Protein AF-A0A924LFU9-F1 (afdb_monomer_lite)

Secondary structure (DSSP, 8-state):
-----------------------EEEEEEEPPPEESGGGPPBTTTB-EEEEEEEEEEEE-TTSHHHHTSTTGGGS---TTSPEEEEEEEEEEEESSGGG--S-EEEEE-BTTB--HHHHHSSS---SHHHHHHT---TT-HHHHTT-EEEEE---TTBPS-TTPPPEEPPBPB-TTSPBPEEEEEEEE--SS-EEEEETT--TTTTT-B-PPPBS-S-SSSPPTTS---EEEEESSTTSPPEEE-GGG-EESBTTB--TTEEEEEEEE-TT-EEEEEEEEE--B-TTHHHHHHHHHHHHHHH-SB-TT-PBPSS---TT---

Radius of gyration: 25.83 Å; chains: 1; bounding box: 69×53×93 Å

Foldseek 3Di:
DDDDDDDDDPDPPPPPPPPDFALAQQDKDKDDWDWALVQDQAALQGTKTKIKTKTKGWGQCPPPVNVPQPLSVQFDADPVNTFIKMKIKMKIFRPPLVSAPLAEAEDEADLQFQCVQVVPAPQQDDDRLSRLVVRGNHNVPCNNNGYMYMYMALFAFFADDSNGIHMNFTFGADPVRHKDKDKDKEKAADPAWDFKDFPNHHDVCPVRTRDFFFPDQQQPDADPVRDGKWKFKDLDPPDDTHTDDSVQKTQDPVVGHDRGMIGGPVTDHHSMIIMIIGIGIGDGSSCVSVSNSVSLVCCLQAPQAHNVRHGRPNDRDPPSHD

pLDDT: mean 89.84, std 15.79, range [31.08, 98.75]

Sequence (322 aa):
MEMFKTLLRATCALGLLIGTAEARITRLELSVPEPAFDGKVFAGAGKFERVRGKAYGEVDPKAPGNAIIQDIGLAPKNARGMVEYVTDIDIIRPADPARSNNVLLFNVVNRGNKGAIGLFNADVKANVADQNTASDPGDGWLQQRGYTVVWFGWQGDVMAGNNRQLFAAPVARNKDGSAITGIVRSEIVVQAPTRTSAVGGGWFTEGGHDSYPTASTDNGTKFADGFLPTLTVRVRESAPGVVIPNSDWSFGDCDKPDAKKVCLPAGFKPGHLYELIYRATDPKVMGLGFAAGRDLGTFLKTRDKDDAGTANPVVHGPGVKA

Structure (mmCIF, N/CA/C/O backbone):
data_AF-A0A924LFU9-F1
#
_entry.id   AF-A0A924LFU9-F1
#
loop_
_atom_site.group_PDB
_atom_site.id
_atom_site.type_symbol
_atom_site.label_atom_id
_atom_site.label_alt_id
_atom_site.label_comp_id
_atom_site.label_asym_id
_atom_site.label_entity_id
_atom_site.label_seq_id
_atom_site.pdbx_PDB_ins_code
_atom_site.Cartn_x
_atom_site.Cartn_y
_atom_site.Cartn_z
_atom_site.occupancy
_atom_site.B_iso_or_equiv
_atom_site.auth_seq_id
_atom_site.auth_comp_id
_atom_site.auth_asym_id
_atom_site.auth_atom_id
_atom_site.pdbx_PDB_model_num
ATOM 1 N N . MET A 1 1 ? -39.168 -38.939 -60.834 1.00 35.47 1 MET A N 1
ATOM 2 C CA . MET A 1 1 ? -37.735 -38.602 -60.938 1.00 35.47 1 MET A CA 1
ATOM 3 C C . MET A 1 1 ? -37.539 -37.332 -60.115 1.00 35.47 1 MET A C 1
ATOM 5 O O . MET A 1 1 ? -37.756 -36.244 -60.616 1.00 35.47 1 MET A O 1
ATOM 9 N N . GLU A 1 2 ? -37.651 -37.459 -58.791 1.00 35.81 2 GLU A N 1
ATOM 10 C CA . GLU A 1 2 ? -36.490 -37.522 -57.881 1.00 35.81 2 GLU A CA 1
ATOM 11 C C . GLU A 1 2 ? -35.569 -36.309 -58.055 1.00 35.81 2 GLU A C 1
ATOM 13 O O . GLU A 1 2 ? -34.795 -36.272 -59.004 1.00 35.81 2 GLU A O 1
ATOM 18 N N . MET A 1 3 ? -35.666 -35.319 -57.157 1.00 31.08 3 MET A N 1
ATOM 19 C CA . MET A 1 3 ? -34.577 -35.020 -56.214 1.00 31.08 3 MET A CA 1
ATOM 20 C C . MET A 1 3 ? -34.824 -33.735 -55.403 1.00 31.08 3 MET A C 1
ATOM 22 O O . MET A 1 3 ? -34.950 -32.636 -55.934 1.00 31.08 3 MET A O 1
ATOM 26 N N . PHE A 1 4 ? -34.826 -33.935 -54.085 1.00 39.34 4 PHE A N 1
ATOM 27 C CA . PHE A 1 4 ? -34.446 -33.047 -52.980 1.00 39.34 4 PHE A CA 1
ATOM 28 C C . PHE A 1 4 ? -33.637 -31.773 -53.297 1.00 39.34 4 PHE A C 1
ATOM 30 O O . PHE A 1 4 ? -32.676 -31.852 -54.064 1.00 39.34 4 PHE A O 1
ATOM 37 N N . LYS A 1 5 ? -33.914 -30.697 -52.521 1.00 33.34 5 LYS A N 1
ATOM 38 C CA . LYS A 1 5 ? -32.990 -29.716 -51.862 1.00 33.34 5 LYS A CA 1
ATOM 39 C C . LYS A 1 5 ? -33.703 -28.353 -51.698 1.00 33.34 5 LYS A C 1
ATOM 41 O O . LYS A 1 5 ? -34.334 -27.909 -52.640 1.00 33.34 5 LYS A O 1
ATOM 46 N N . THR A 1 6 ? -33.682 -27.580 -50.611 1.00 34.78 6 THR A N 1
ATOM 47 C CA . THR A 1 6 ? -33.055 -27.625 -49.282 1.00 34.78 6 THR A CA 1
ATOM 48 C C . THR A 1 6 ? -33.757 -26.546 -48.442 1.00 34.78 6 THR A C 1
ATOM 50 O O . THR A 1 6 ? -33.953 -25.430 -48.917 1.00 34.78 6 THR A O 1
ATOM 53 N N . LEU A 1 7 ? -34.121 -26.859 -47.196 1.00 38.66 7 LEU A N 1
ATOM 54 C CA . LEU A 1 7 ? -34.624 -25.897 -46.210 1.00 38.66 7 LEU A CA 1
ATOM 55 C C . LEU A 1 7 ? -33.491 -24.922 -45.829 1.00 38.66 7 LEU A C 1
ATOM 57 O O . LEU A 1 7 ? -32.459 -25.352 -45.311 1.00 38.66 7 LEU A O 1
ATOM 61 N N . LEU A 1 8 ? -33.665 -23.621 -46.070 1.00 35.56 8 LEU A N 1
ATOM 62 C CA . LEU A 1 8 ? -32.699 -22.597 -45.669 1.00 35.56 8 LEU A CA 1
ATOM 63 C C . LEU A 1 8 ? -32.804 -22.381 -44.147 1.00 35.56 8 LEU A C 1
ATOM 65 O O . LEU A 1 8 ? -33.709 -21.704 -43.663 1.00 35.56 8 LEU A O 1
ATOM 69 N N . ARG A 1 9 ? -31.902 -22.990 -43.369 1.00 38.44 9 ARG A N 1
ATOM 70 C CA . ARG A 1 9 ? -31.712 -22.646 -41.952 1.00 38.44 9 ARG A CA 1
ATOM 71 C C . ARG A 1 9 ? -30.954 -21.321 -41.877 1.00 38.44 9 ARG A C 1
ATOM 73 O O . ARG A 1 9 ? -29.779 -21.261 -42.227 1.00 38.44 9 ARG A O 1
ATOM 80 N N . ALA A 1 10 ? -31.628 -20.274 -41.413 1.00 41.47 10 ALA A N 1
ATOM 81 C CA . ALA A 1 10 ? -30.987 -19.041 -40.982 1.00 41.47 10 ALA A CA 1
ATOM 82 C C . ALA A 1 10 ? -30.231 -19.311 -39.672 1.00 41.47 10 ALA A C 1
ATOM 84 O O . ALA A 1 10 ? -30.822 -19.362 -38.595 1.00 41.47 10 ALA A O 1
ATOM 85 N N . THR A 1 11 ? -28.924 -19.537 -39.763 1.00 44.25 11 THR A N 1
ATOM 86 C CA . THR A 1 11 ? -28.059 -19.623 -38.586 1.00 44.25 11 THR A CA 1
ATOM 87 C C . THR A 1 11 ? -27.659 -18.203 -38.190 1.00 44.25 11 THR A C 1
ATOM 89 O O . THR A 1 11 ? -26.781 -17.605 -38.808 1.00 44.25 11 THR A O 1
ATOM 92 N N . CYS A 1 12 ? -28.313 -17.648 -37.167 1.00 40.62 12 CYS A N 1
ATOM 93 C CA . CYS A 1 12 ? -27.820 -16.472 -36.451 1.00 40.62 12 CYS A CA 1
ATOM 94 C C . CYS A 1 12 ? -26.464 -16.822 -35.824 1.00 40.62 12 CYS A C 1
ATOM 96 O O . CYS A 1 12 ? -26.403 -17.508 -34.804 1.00 40.62 12 CYS A O 1
ATOM 98 N N . ALA A 1 13 ? -25.372 -16.361 -36.431 1.00 41.91 13 ALA A N 1
ATOM 99 C CA . ALA A 1 13 ? -24.063 -16.364 -35.798 1.00 41.91 13 ALA A CA 1
ATOM 100 C C . ALA A 1 13 ? -24.050 -15.270 -34.721 1.00 41.91 13 ALA A C 1
ATOM 102 O O . ALA A 1 13 ? -23.683 -14.125 -34.973 1.00 41.91 13 ALA A O 1
ATOM 103 N N . LEU A 1 14 ? -24.503 -15.616 -33.515 1.00 44.53 14 LEU A N 1
ATOM 104 C CA . LEU A 1 14 ? -24.265 -14.801 -32.332 1.00 44.53 14 LEU A CA 1
ATOM 105 C C . LEU A 1 14 ? -22.782 -14.969 -31.979 1.00 44.53 14 LEU A C 1
ATOM 107 O O . LEU A 1 14 ? -22.391 -15.924 -31.310 1.00 44.53 14 LEU A O 1
ATOM 111 N N . GLY A 1 15 ? -21.942 -14.088 -32.520 1.00 41.69 15 GLY A N 1
ATOM 112 C CA . GLY A 1 15 ? -20.536 -14.011 -32.154 1.00 41.69 15 GLY A CA 1
ATOM 113 C C . GLY A 1 15 ? -20.430 -13.668 -30.673 1.00 41.69 15 GLY A C 1
ATOM 114 O O . GLY A 1 15 ? -20.566 -12.510 -30.290 1.00 41.69 15 GLY A O 1
ATOM 115 N N . LEU A 1 16 ? -20.208 -14.681 -29.837 1.00 40.81 16 LEU A N 1
ATOM 116 C CA . LEU A 1 16 ? -19.710 -14.493 -28.483 1.00 40.81 16 LEU A CA 1
ATOM 117 C C . LEU A 1 16 ? -18.326 -13.856 -28.614 1.00 40.81 16 LEU A C 1
ATOM 119 O O . LEU A 1 16 ? -17.332 -14.541 -28.847 1.00 40.81 16 LEU A O 1
ATOM 123 N N . LEU A 1 17 ? -18.273 -12.529 -28.491 1.00 40.16 17 LEU A N 1
ATOM 124 C CA . LEU A 1 17 ? -17.059 -11.818 -28.117 1.00 40.16 17 LEU A CA 1
ATOM 125 C C . LEU A 1 17 ? -16.702 -12.305 -26.713 1.00 40.16 17 LEU A C 1
ATOM 127 O O . LEU A 1 17 ? -17.120 -11.736 -25.707 1.00 40.16 17 LEU A O 1
ATOM 131 N N . ILE A 1 18 ? -15.978 -13.420 -26.649 1.00 42.31 18 ILE A N 1
ATOM 132 C CA . ILE A 1 18 ? -15.261 -13.822 -25.450 1.00 42.31 18 ILE A CA 1
ATOM 133 C C . ILE A 1 18 ? -14.173 -12.764 -25.305 1.00 42.31 18 ILE A C 1
ATOM 135 O O . ILE A 1 18 ? -13.110 -12.868 -25.912 1.00 42.31 18 ILE A O 1
ATOM 139 N N . GLY A 1 19 ? -14.488 -11.688 -24.583 1.00 44.69 19 GLY A N 1
ATOM 140 C CA . GLY A 1 19 ? -13.492 -10.721 -24.165 1.00 44.69 19 GLY A CA 1
ATOM 141 C C . GLY A 1 19 ? -12.419 -11.496 -23.420 1.00 44.69 19 GLY A C 1
ATOM 142 O O . GLY A 1 19 ? -12.681 -12.070 -22.363 1.00 44.69 19 GLY A O 1
ATOM 143 N N . THR A 1 20 ? -11.230 -11.588 -24.007 1.00 48.69 20 THR A N 1
ATOM 144 C CA . THR A 1 20 ? -10.052 -12.066 -23.295 1.00 48.69 20 THR A CA 1
ATOM 145 C C . THR A 1 20 ? -9.939 -11.227 -22.035 1.00 48.69 20 THR A C 1
ATOM 147 O O . THR A 1 20 ? -9.982 -10.001 -22.129 1.00 48.69 20 THR A O 1
ATOM 150 N N . ALA A 1 21 ? -9.847 -11.866 -20.869 1.00 48.31 21 ALA A N 1
ATOM 151 C CA . ALA A 1 21 ? -9.572 -11.162 -19.627 1.00 48.31 21 ALA A CA 1
ATOM 152 C C . ALA A 1 21 ? -8.246 -10.406 -19.804 1.00 48.31 21 ALA A C 1
ATOM 154 O O . ALA A 1 21 ? -7.174 -11.008 -19.763 1.00 48.31 21 ALA A O 1
ATOM 155 N N . GLU A 1 22 ? -8.321 -9.107 -20.094 1.00 61.16 22 GLU A N 1
ATOM 156 C CA . GLU A 1 22 ? -7.134 -8.276 -20.217 1.00 61.16 22 GLU A CA 1
ATOM 157 C C . GLU A 1 22 ? -6.604 -8.017 -18.810 1.00 61.16 22 GLU A C 1
ATOM 159 O O . GLU A 1 22 ? -7.249 -7.365 -17.991 1.00 61.16 22 GLU A O 1
ATOM 164 N N . ALA A 1 23 ? -5.413 -8.539 -18.535 1.00 63.72 23 ALA A N 1
ATOM 165 C CA . ALA A 1 23 ? -4.534 -7.989 -17.520 1.00 63.72 23 ALA A CA 1
ATOM 166 C C . ALA A 1 23 ? -4.157 -6.572 -17.980 1.00 63.72 23 ALA A C 1
ATOM 168 O O . ALA A 1 23 ? -3.367 -6.432 -18.919 1.00 63.72 23 ALA A O 1
ATOM 169 N N . ARG A 1 24 ? -4.795 -5.530 -17.432 1.00 83.25 24 ARG A N 1
ATOM 170 C CA . ARG A 1 24 ? -4.804 -4.216 -18.089 1.00 83.25 24 ARG A CA 1
ATOM 171 C C . ARG A 1 24 ? -4.280 -3.105 -17.194 1.00 83.25 24 ARG A C 1
ATOM 173 O O . ARG A 1 24 ? -5.019 -2.503 -16.420 1.00 83.25 24 ARG A O 1
ATOM 180 N N . ILE A 1 25 ? -3.006 -2.777 -17.394 1.00 95.88 25 ILE A N 1
ATOM 181 C CA . ILE A 1 25 ? -2.512 -1.425 -17.138 1.00 95.88 25 ILE A CA 1
ATOM 182 C C . ILE A 1 25 ? -3.038 -0.541 -18.266 1.00 95.88 25 ILE A C 1
ATOM 184 O O . ILE A 1 25 ? -2.669 -0.727 -19.423 1.00 95.88 25 ILE A O 1
ATOM 188 N N . THR A 1 26 ? -3.935 0.381 -17.934 1.00 96.06 26 THR A N 1
ATOM 189 C CA . THR A 1 26 ? -4.568 1.280 -18.906 1.00 96.06 26 THR A CA 1
ATOM 190 C C . THR A 1 26 ? -3.728 2.519 -19.151 1.00 96.06 26 THR A C 1
ATOM 192 O O . THR A 1 26 ? -3.775 3.097 -20.237 1.00 96.06 26 THR A O 1
ATOM 195 N N . ARG A 1 27 ? -2.953 2.945 -18.147 1.00 97.56 27 ARG A N 1
ATOM 196 C CA . ARG A 1 27 ? -2.199 4.191 -18.221 1.00 97.56 27 ARG A CA 1
ATOM 197 C C . ARG A 1 27 ? -0.979 4.193 -17.317 1.00 97.56 27 ARG A C 1
ATOM 199 O O . ARG A 1 27 ? -1.044 3.767 -16.167 1.00 97.56 27 ARG A O 1
ATOM 206 N N . LEU A 1 28 ? 0.109 4.747 -17.819 1.00 98.31 28 LEU A N 1
ATOM 207 C CA . LEU A 1 28 ? 1.329 5.055 -17.103 1.00 98.31 28 LEU A CA 1
ATOM 208 C C . LEU A 1 28 ? 1.472 6.573 -17.006 1.00 98.31 28 LEU A C 1
ATOM 210 O O . LEU A 1 28 ? 1.389 7.289 -18.000 1.00 98.31 28 LEU A O 1
ATOM 214 N N . GLU A 1 29 ? 1.721 7.065 -15.800 1.00 98.44 29 GLU A N 1
ATOM 215 C CA . GLU A 1 29 ? 2.216 8.419 -15.565 1.00 98.44 29 GLU A CA 1
ATOM 216 C C . GLU A 1 29 ? 3.656 8.305 -15.079 1.00 98.44 29 GLU A C 1
ATOM 218 O O . GLU A 1 29 ? 3.891 7.911 -13.938 1.00 98.44 29 GLU A O 1
ATOM 223 N N . LEU A 1 30 ? 4.618 8.614 -15.947 1.00 98.19 30 LEU A N 1
ATOM 224 C CA . LEU A 1 30 ? 6.042 8.459 -15.658 1.00 98.19 30 LEU A CA 1
ATOM 225 C C . LEU A 1 30 ? 6.732 9.816 -15.536 1.00 98.19 30 LEU A C 1
ATOM 227 O O . LEU A 1 30 ? 6.446 10.748 -16.287 1.00 98.19 30 LEU A O 1
ATOM 231 N N . SER A 1 31 ? 7.689 9.903 -14.619 1.00 97.31 31 SER A N 1
ATOM 232 C CA . SER A 1 31 ? 8.663 10.983 -14.580 1.00 97.31 31 SER A CA 1
ATOM 233 C C . SER A 1 31 ? 9.612 10.887 -15.772 1.00 97.31 31 SER A C 1
ATOM 235 O O . SER A 1 31 ? 9.833 9.813 -16.337 1.00 97.31 31 SER A O 1
ATOM 237 N N . VAL A 1 32 ? 10.251 12.008 -16.107 1.00 96.38 32 VAL A N 1
ATOM 238 C CA . VAL A 1 32 ? 11.419 11.987 -16.995 1.00 96.38 32 VAL A CA 1
ATOM 239 C C . VAL A 1 32 ? 12.492 11.081 -16.364 1.00 96.38 32 VAL A C 1
ATOM 241 O O . VAL A 1 32 ? 12.693 11.176 -15.146 1.00 96.38 32 VAL A O 1
ATOM 244 N N . PRO A 1 33 ? 13.153 10.196 -17.138 1.00 96.31 33 PRO A N 1
ATOM 245 C CA . PRO A 1 33 ? 14.264 9.402 -16.629 1.00 96.31 33 PRO A CA 1
ATOM 246 C C . PRO A 1 33 ? 15.381 10.287 -16.065 1.00 96.31 33 PRO A C 1
ATOM 248 O O . PRO A 1 33 ? 15.773 11.277 -16.684 1.00 96.31 33 PRO A O 1
ATOM 251 N N . GLU A 1 34 ? 15.906 9.924 -14.898 1.00 96.69 34 GLU A N 1
ATOM 252 C CA . GLU A 1 34 ? 17.006 10.628 -14.229 1.00 96.69 34 GLU A CA 1
ATOM 253 C C . GLU A 1 34 ? 18.223 9.704 -14.055 1.00 96.69 34 GLU A C 1
ATOM 255 O O . GLU A 1 34 ? 18.045 8.491 -13.926 1.00 96.69 34 GLU A O 1
ATOM 260 N N . PRO A 1 35 ? 19.467 10.217 -14.028 1.00 97.75 35 PRO A N 1
ATOM 261 C CA . PRO A 1 35 ? 20.634 9.387 -13.736 1.00 97.75 35 PRO A CA 1
ATOM 262 C C . PRO A 1 35 ? 20.507 8.681 -12.378 1.00 97.75 35 PRO A C 1
ATOM 264 O O . PRO A 1 35 ? 20.227 9.317 -11.364 1.00 97.75 35 PRO A O 1
ATOM 267 N N . ALA A 1 36 ? 20.757 7.372 -12.342 1.00 97.25 36 ALA A N 1
ATOM 268 C CA . ALA A 1 36 ? 20.830 6.607 -11.099 1.00 97.25 36 ALA A CA 1
ATOM 269 C C . ALA A 1 36 ? 22.272 6.559 -10.564 1.00 97.25 36 ALA A C 1
ATOM 271 O O . ALA A 1 36 ? 23.232 6.689 -11.329 1.00 97.25 36 ALA A O 1
ATOM 272 N N . PHE A 1 37 ? 22.418 6.325 -9.254 1.00 96.88 37 PHE A N 1
ATOM 273 C CA . PHE A 1 37 ? 23.709 6.100 -8.582 1.00 96.88 37 PHE A CA 1
ATOM 274 C C . PHE A 1 37 ? 24.760 7.185 -8.883 1.00 96.88 37 PHE A C 1
ATOM 276 O O . PHE A 1 37 ? 25.909 6.870 -9.197 1.00 96.88 37 PHE A O 1
ATOM 283 N N . ASP A 1 38 ? 24.340 8.454 -8.892 1.00 94.75 38 ASP A N 1
ATOM 284 C CA . ASP A 1 38 ? 25.172 9.623 -9.216 1.00 94.75 38 ASP A CA 1
ATOM 285 C C . ASP A 1 38 ? 25.927 9.506 -10.558 1.00 94.75 38 ASP A C 1
ATOM 287 O O . ASP A 1 38 ? 27.014 10.048 -10.750 1.00 94.75 38 ASP A O 1
ATOM 291 N N . GLY A 1 39 ? 25.353 8.768 -11.517 1.00 95.50 39 GLY A N 1
ATOM 292 C CA . GLY A 1 39 ? 25.930 8.570 -12.846 1.00 95.50 39 GLY A CA 1
ATOM 293 C C . GLY A 1 39 ? 27.099 7.581 -12.898 1.00 95.50 39 GLY A C 1
ATOM 294 O O . GLY A 1 39 ? 27.803 7.547 -13.917 1.00 95.50 39 GLY A O 1
ATOM 295 N N . LYS A 1 40 ? 27.303 6.775 -11.843 1.00 97.19 40 LYS A N 1
ATOM 296 C CA . LYS A 1 40 ? 28.306 5.700 -11.795 1.00 97.19 40 LYS A CA 1
ATOM 297 C C . LYS A 1 40 ? 28.191 4.791 -13.023 1.00 97.19 40 LYS A C 1
ATOM 299 O O . LYS A 1 40 ? 27.100 4.427 -13.464 1.00 97.19 40 LYS A O 1
ATOM 304 N N . VAL A 1 41 ? 29.346 4.417 -13.572 1.00 97.75 41 VAL A N 1
ATOM 305 C CA . VAL A 1 41 ? 29.448 3.473 -14.689 1.00 97.75 41 VAL A CA 1
ATOM 306 C C . VAL A 1 41 ? 29.789 2.096 -14.139 1.00 97.75 41 VAL A C 1
ATOM 308 O O . VAL A 1 41 ? 30.791 1.936 -13.445 1.00 97.75 41 VAL A O 1
ATOM 311 N N . PHE A 1 42 ? 28.973 1.100 -14.469 1.00 97.38 42 PHE A N 1
ATOM 312 C CA . PHE A 1 42 ? 29.203 -0.290 -14.093 1.00 97.38 42 PHE A CA 1
ATOM 313 C C . PHE A 1 42 ? 29.790 -1.054 -15.278 1.00 97.38 42 PHE A C 1
ATOM 315 O O . PHE A 1 42 ? 29.347 -0.894 -16.421 1.00 97.38 42 PHE A O 1
ATOM 322 N N . ALA A 1 43 ? 30.804 -1.880 -15.015 1.00 92.44 43 ALA A N 1
ATOM 323 C CA . ALA A 1 43 ? 31.395 -2.739 -16.036 1.00 92.44 43 ALA A CA 1
ATOM 324 C C . ALA A 1 43 ? 30.309 -3.630 -16.667 1.00 92.44 43 ALA A C 1
ATOM 326 O O . ALA A 1 43 ? 29.424 -4.111 -15.969 1.00 92.44 43 ALA A O 1
ATOM 327 N N . GLY A 1 44 ? 30.340 -3.801 -17.990 1.00 87.12 44 GLY A N 1
ATOM 328 C CA . GLY A 1 44 ? 29.347 -4.587 -18.736 1.00 87.12 44 GLY A CA 1
ATOM 329 C C . GLY A 1 44 ? 28.034 -3.853 -19.038 1.00 87.12 44 GLY A C 1
ATOM 330 O O . GLY A 1 44 ? 27.570 -3.911 -20.172 1.00 87.12 44 GLY A O 1
ATOM 331 N N . ALA A 1 45 ? 27.482 -3.095 -18.086 1.00 95.12 45 ALA A N 1
ATOM 332 C CA . ALA A 1 45 ? 26.138 -2.512 -18.206 1.00 95.12 45 ALA A CA 1
ATOM 333 C C . ALA A 1 45 ? 26.091 -0.994 -18.477 1.00 95.12 45 ALA A C 1
ATOM 335 O O . ALA A 1 45 ? 25.084 -0.474 -18.949 1.00 95.12 45 ALA A O 1
ATOM 336 N N . GLY A 1 46 ? 27.185 -0.264 -18.234 1.00 96.50 46 GLY A N 1
ATOM 337 C CA . GLY A 1 46 ? 27.237 1.185 -18.436 1.00 96.50 46 GLY A CA 1
ATOM 338 C C . GLY A 1 46 ? 26.570 1.987 -17.312 1.00 96.50 46 GLY A C 1
ATOM 339 O O . GLY A 1 46 ? 26.631 1.606 -16.143 1.00 96.50 46 GLY A O 1
ATOM 340 N N . LYS A 1 47 ? 26.000 3.145 -17.665 1.00 97.75 47 LYS A N 1
ATOM 341 C CA . LYS A 1 47 ? 25.241 3.999 -16.738 1.00 97.75 47 LYS A CA 1
ATOM 342 C C . LYS A 1 47 ? 23.829 3.458 -16.556 1.00 97.75 47 LYS A C 1
ATOM 344 O O . LYS A 1 47 ? 23.298 2.805 -17.450 1.00 97.75 47 LYS A O 1
ATOM 349 N N . PHE A 1 48 ? 23.218 3.789 -15.428 1.00 98.00 48 PHE A N 1
ATOM 350 C CA . PHE A 1 48 ? 21.824 3.477 -15.140 1.00 98.00 48 PHE A CA 1
ATOM 351 C C . PHE A 1 48 ? 20.997 4.752 -15.056 1.00 98.00 48 PHE A C 1
ATOM 353 O O . PHE A 1 48 ? 21.501 5.818 -14.699 1.00 98.00 48 PHE A O 1
ATOM 360 N N . GLU A 1 49 ? 19.716 4.610 -15.353 1.00 97.69 49 GLU A N 1
ATOM 361 C CA . GLU A 1 49 ? 18.705 5.634 -15.153 1.00 97.69 49 GLU A CA 1
ATOM 362 C C . GLU A 1 49 ? 17.566 5.094 -14.291 1.00 97.69 49 GLU A C 1
ATOM 364 O O . GLU A 1 49 ? 17.355 3.880 -14.185 1.00 97.69 49 GLU A O 1
ATOM 369 N N . ARG A 1 50 ? 16.843 6.018 -13.667 1.00 97.50 50 ARG A N 1
ATOM 370 C CA . ARG A 1 50 ? 15.692 5.755 -12.822 1.00 97.50 50 ARG A CA 1
ATOM 371 C C . ARG A 1 50 ? 14.452 6.420 -13.400 1.00 97.50 50 ARG A C 1
ATOM 373 O O . ARG A 1 50 ? 14.495 7.578 -13.803 1.00 97.50 50 ARG A O 1
ATOM 380 N N . VAL A 1 51 ? 13.342 5.695 -13.394 1.00 97.75 51 VAL A N 1
ATOM 381 C CA . VAL A 1 51 ? 12.025 6.173 -13.818 1.00 97.75 51 VAL A CA 1
ATOM 382 C C . VAL A 1 51 ? 11.039 5.892 -12.696 1.00 97.75 51 VAL A C 1
ATOM 384 O O . VAL A 1 51 ? 10.908 4.753 -12.253 1.00 97.75 51 VAL A O 1
ATOM 387 N N . ARG A 1 52 ? 10.347 6.927 -12.225 1.00 97.88 52 ARG A N 1
ATOM 388 C CA . ARG A 1 52 ? 9.341 6.829 -11.163 1.00 97.88 52 ARG A CA 1
ATOM 389 C C . ARG A 1 52 ? 7.979 7.188 -11.723 1.00 97.88 52 ARG A C 1
ATOM 391 O O . ARG A 1 52 ? 7.891 7.942 -12.685 1.00 97.88 52 ARG A O 1
ATOM 398 N N . GLY A 1 53 ? 6.908 6.685 -11.130 1.00 97.94 53 GLY A N 1
ATOM 399 C CA . GLY A 1 53 ? 5.586 7.006 -11.640 1.00 97.94 53 GLY A CA 1
ATOM 400 C C . GLY A 1 53 ? 4.451 6.251 -10.987 1.00 97.94 53 GLY A C 1
ATOM 401 O O . GLY A 1 53 ? 4.594 5.674 -9.910 1.00 97.94 53 GLY A O 1
ATOM 402 N N . LYS A 1 54 ? 3.318 6.258 -11.680 1.00 98.56 54 LYS A N 1
ATOM 403 C CA . LYS A 1 54 ? 2.112 5.517 -11.327 1.00 98.56 54 LYS A CA 1
ATOM 404 C C . LYS A 1 54 ? 1.650 4.692 -12.516 1.00 98.56 54 LYS A C 1
ATOM 406 O O . LYS A 1 54 ? 1.634 5.182 -13.643 1.00 98.56 54 LYS A O 1
ATOM 411 N N . ALA A 1 55 ? 1.231 3.463 -12.250 1.00 98.44 55 ALA A N 1
ATOM 412 C CA . ALA A 1 55 ? 0.489 2.645 -13.191 1.00 98.44 55 ALA A CA 1
ATOM 413 C C . ALA A 1 55 ? -0.974 2.552 -12.737 1.00 98.44 55 ALA A C 1
ATOM 415 O O . ALA A 1 55 ? -1.272 2.193 -11.595 1.00 98.44 55 ALA A O 1
ATOM 416 N N . TYR A 1 56 ? -1.879 2.897 -13.643 1.00 98.50 56 TYR A N 1
ATOM 417 C CA . TYR A 1 56 ? -3.324 2.819 -13.480 1.00 98.50 56 TYR A CA 1
ATOM 418 C C . TYR A 1 56 ? -3.796 1.534 -14.140 1.00 98.50 56 TYR A C 1
ATOM 420 O O . TYR A 1 56 ? -3.417 1.253 -15.280 1.00 98.50 56 TYR A O 1
ATOM 428 N N . GLY A 1 57 ? -4.599 0.752 -13.428 1.00 97.12 57 GLY A N 1
ATOM 429 C CA . GLY A 1 57 ? -5.111 -0.505 -13.947 1.00 97.12 57 GLY A CA 1
ATOM 430 C C . GLY A 1 57 ? -6.588 -0.708 -13.671 1.00 97.12 57 GLY A C 1
ATOM 431 O O . GLY A 1 57 ? -7.186 -0.056 -12.813 1.00 97.12 57 GLY A O 1
ATOM 432 N N . GLU A 1 58 ? -7.165 -1.620 -14.444 1.00 96.06 58 GLU A N 1
ATOM 433 C CA . GLU A 1 58 ? -8.585 -1.943 -14.438 1.00 96.06 58 GLU A CA 1
ATOM 434 C C . GLU A 1 58 ? -8.794 -3.450 -14.491 1.00 96.06 58 GLU A C 1
ATOM 436 O O . GLU A 1 58 ? -8.175 -4.143 -15.296 1.00 96.06 58 GLU A O 1
ATOM 441 N N . VAL A 1 59 ? -9.725 -3.954 -13.681 1.00 96.50 59 VAL A N 1
ATOM 442 C CA . VAL A 1 59 ? -10.131 -5.363 -13.710 1.00 96.50 59 VAL A CA 1
ATOM 443 C C . VAL A 1 59 ? -11.636 -5.519 -13.860 1.00 96.50 59 VAL A C 1
ATOM 445 O O . VAL A 1 59 ? -12.419 -4.783 -13.259 1.00 96.50 59 VAL A O 1
ATOM 448 N N . ASP A 1 60 ? -12.053 -6.512 -14.647 1.00 96.19 60 ASP A N 1
ATOM 449 C CA . ASP A 1 60 ? -13.459 -6.908 -14.716 1.00 96.19 60 ASP A CA 1
ATOM 450 C C . ASP A 1 60 ? -13.784 -7.726 -13.456 1.00 96.19 60 ASP A C 1
ATOM 452 O O . ASP A 1 60 ? -13.208 -8.810 -13.289 1.00 96.19 60 ASP A O 1
ATOM 456 N N . PRO A 1 61 ? -14.695 -7.261 -12.579 1.00 96.12 61 PRO A N 1
ATOM 457 C CA . PRO A 1 61 ? -15.075 -7.983 -11.366 1.00 96.12 61 PRO A CA 1
ATOM 458 C C . PRO A 1 61 ? -15.789 -9.315 -11.653 1.00 96.12 61 PRO A C 1
ATOM 460 O O . PRO A 1 61 ? -15.918 -10.140 -10.752 1.00 96.12 61 PRO A O 1
ATOM 463 N N . LYS A 1 62 ? -16.289 -9.526 -12.878 1.00 95.69 62 LYS A N 1
ATOM 464 C CA . LYS A 1 62 ? -16.986 -10.751 -13.297 1.00 95.69 62 LYS A CA 1
ATOM 465 C C . LYS A 1 62 ? -16.055 -11.780 -13.933 1.00 95.69 62 LYS A C 1
ATOM 467 O O . LYS A 1 62 ? -16.448 -12.939 -14.060 1.00 95.69 62 LYS A O 1
ATOM 472 N N . ALA A 1 63 ? -14.844 -11.390 -14.330 1.00 94.69 63 ALA A N 1
ATOM 473 C CA . ALA A 1 63 ? -13.887 -12.324 -14.908 1.00 94.69 63 ALA A CA 1
ATOM 474 C C . ALA A 1 63 ? -13.480 -13.377 -13.858 1.00 94.69 63 ALA A C 1
ATOM 476 O O . ALA A 1 63 ? -13.138 -12.994 -12.737 1.00 94.69 63 ALA A O 1
ATOM 477 N N . PRO A 1 64 ? -13.439 -14.685 -14.190 1.00 93.56 64 PRO A N 1
ATOM 478 C CA . PRO A 1 64 ? -13.189 -15.741 -13.203 1.00 93.56 64 PRO A CA 1
ATOM 479 C C . PRO A 1 64 ? -11.918 -15.545 -12.365 1.00 93.56 64 PRO A C 1
ATOM 481 O O . PRO A 1 64 ? -11.932 -15.782 -11.161 1.00 93.56 64 PRO A O 1
ATOM 484 N N . GLY A 1 65 ? -10.835 -15.049 -12.976 1.00 91.19 65 GLY A N 1
ATOM 485 C CA . GLY A 1 65 ? -9.568 -14.790 -12.282 1.00 91.19 65 GLY A CA 1
ATOM 486 C C . GLY A 1 65 ? -9.585 -13.593 -11.323 1.00 91.19 65 GLY A C 1
ATOM 487 O O . GLY A 1 65 ? -8.693 -13.482 -10.489 1.00 91.19 65 GLY A O 1
ATOM 488 N N . ASN A 1 66 ? -10.579 -12.707 -11.426 1.00 95.69 66 ASN A N 1
ATOM 489 C CA . ASN A 1 66 ? -10.744 -11.549 -10.544 1.00 95.69 66 ASN A CA 1
ATOM 490 C C . ASN A 1 66 ? -11.911 -11.739 -9.569 1.00 95.69 66 ASN A C 1
ATOM 492 O O . ASN A 1 66 ? -11.864 -11.198 -8.473 1.00 95.69 66 ASN A O 1
ATOM 496 N N . ALA A 1 67 ? -12.928 -12.529 -9.927 1.00 95.94 67 ALA A N 1
ATOM 497 C CA . ALA A 1 67 ? -14.111 -12.782 -9.101 1.00 95.94 67 ALA A CA 1
ATOM 498 C C . ALA A 1 67 ? -13.785 -13.442 -7.746 1.00 95.94 67 ALA A C 1
ATOM 500 O O . ALA A 1 67 ? -14.584 -13.362 -6.818 1.00 95.94 67 ALA A O 1
ATOM 501 N N . ILE A 1 68 ? -12.608 -14.067 -7.625 1.00 96.00 68 ILE A N 1
ATOM 502 C CA . ILE A 1 68 ? -12.078 -14.613 -6.365 1.00 96.00 68 ILE A CA 1
ATOM 503 C C . ILE A 1 68 ? -11.604 -13.532 -5.381 1.00 96.00 68 ILE A C 1
ATOM 505 O O . ILE A 1 68 ? -11.370 -13.830 -4.212 1.00 96.00 68 ILE A O 1
ATOM 509 N N . ILE A 1 69 ? -11.405 -12.293 -5.842 1.00 97.19 69 ILE A N 1
ATOM 510 C CA . ILE A 1 69 ? -10.966 -11.185 -4.996 1.00 97.19 69 ILE A CA 1
ATOM 511 C C . ILE A 1 69 ? -12.120 -10.815 -4.066 1.00 97.19 69 ILE A C 1
ATOM 513 O O . ILE A 1 69 ? -13.203 -10.435 -4.515 1.00 97.19 69 ILE A O 1
ATOM 517 N N . GLN A 1 70 ? -11.872 -10.904 -2.760 1.00 96.94 70 GLN A N 1
ATOM 518 C CA . GLN A 1 70 ? -12.856 -10.554 -1.741 1.00 96.94 70 GLN A CA 1
ATOM 519 C C . GLN A 1 70 ? -13.406 -9.138 -1.976 1.00 96.94 70 GLN A C 1
ATOM 521 O O . GLN A 1 70 ? -12.648 -8.206 -2.235 1.00 96.94 70 GLN A O 1
ATOM 526 N N . ASP A 1 71 ? -14.729 -9.002 -1.896 1.00 96.56 71 ASP A N 1
ATOM 527 C CA . ASP A 1 71 ? -15.489 -7.754 -2.061 1.00 96.56 71 ASP A CA 1
ATOM 528 C C . ASP A 1 71 ? -15.388 -7.065 -3.437 1.00 96.56 71 ASP A C 1
ATOM 530 O O . ASP A 1 71 ? -15.959 -5.992 -3.631 1.00 96.56 71 ASP A O 1
ATOM 534 N N . ILE A 1 72 ? -14.769 -7.688 -4.449 1.00 97.56 72 ILE A N 1
ATOM 535 C CA . ILE A 1 72 ? -14.622 -7.083 -5.786 1.00 97.56 72 ILE A CA 1
ATOM 536 C C . ILE A 1 72 ? -15.967 -6.757 -6.452 1.00 97.56 72 ILE A C 1
ATOM 538 O O . ILE A 1 72 ? -16.105 -5.769 -7.173 1.00 97.56 72 ILE A O 1
ATOM 542 N N . GLY A 1 73 ? -17.001 -7.557 -6.175 1.00 97.00 73 GLY A N 1
ATOM 543 C CA . GLY A 1 73 ? -18.356 -7.325 -6.676 1.00 97.00 73 GLY A CA 1
ATOM 544 C C . GLY A 1 73 ? -19.026 -6.073 -6.093 1.00 97.00 73 GLY A C 1
ATOM 545 O O . GLY A 1 73 ? -19.921 -5.521 -6.743 1.00 97.00 73 GLY A O 1
ATOM 546 N N . LEU A 1 74 ? -18.569 -5.643 -4.911 1.00 98.06 74 LEU A N 1
ATOM 547 C CA . LEU A 1 74 ? -19.033 -4.497 -4.120 1.00 98.06 74 LEU A CA 1
ATOM 548 C C . LEU A 1 74 ? -18.147 -3.252 -4.303 1.00 98.06 74 LEU A C 1
ATOM 550 O O . LEU A 1 74 ? -18.434 -2.191 -3.747 1.00 98.06 74 LEU A O 1
ATOM 554 N N . ALA A 1 75 ? -17.067 -3.369 -5.076 1.00 97.69 75 ALA A N 1
ATOM 555 C CA . ALA A 1 75 ? -16.206 -2.249 -5.408 1.00 97.69 75 ALA A CA 1
ATOM 556 C C . ALA A 1 75 ? -16.936 -1.237 -6.318 1.00 97.69 75 ALA A C 1
ATOM 558 O O . ALA A 1 75 ? -17.738 -1.647 -7.173 1.00 97.69 75 ALA A O 1
ATOM 559 N N . PRO A 1 76 ? -16.642 0.071 -6.194 1.00 96.62 76 PRO A N 1
ATOM 560 C CA . PRO A 1 76 ? -17.047 1.060 -7.184 1.00 96.62 76 PRO A CA 1
ATOM 561 C C . PRO A 1 76 ? -16.485 0.698 -8.562 1.00 96.62 76 PRO A C 1
ATOM 563 O O . PRO A 1 76 ? -15.380 0.165 -8.684 1.00 96.62 76 PRO A O 1
ATOM 566 N N . LYS A 1 77 ? -17.272 0.988 -9.600 1.00 96.00 77 LYS A N 1
ATOM 567 C CA . LYS A 1 77 ? -16.951 0.669 -10.994 1.00 96.00 77 LYS A CA 1
ATOM 568 C C . LYS A 1 77 ? -16.989 1.938 -11.827 1.00 96.00 77 LYS A C 1
ATOM 570 O O . LYS A 1 77 ? -17.859 2.782 -11.617 1.00 96.00 77 LYS A O 1
ATOM 575 N N . ASN A 1 78 ? -16.076 2.051 -12.781 1.00 95.31 78 ASN A N 1
ATOM 576 C CA . ASN A 1 78 ? -16.094 3.137 -13.753 1.00 95.31 78 ASN A CA 1
ATOM 577 C C . ASN A 1 78 ? -17.217 2.944 -14.794 1.00 95.31 78 ASN A C 1
ATOM 579 O O . ASN A 1 78 ? -17.957 1.957 -14.770 1.00 95.31 78 ASN A O 1
ATOM 583 N N . ALA A 1 79 ? -17.335 3.871 -15.750 1.00 95.94 79 ALA A N 1
ATOM 584 C CA . ALA A 1 79 ? -18.367 3.830 -16.794 1.00 95.94 79 ALA A CA 1
ATOM 585 C C . ALA A 1 79 ? -18.308 2.580 -17.700 1.00 95.94 79 ALA A C 1
ATOM 587 O O . ALA A 1 79 ? -19.297 2.254 -18.353 1.0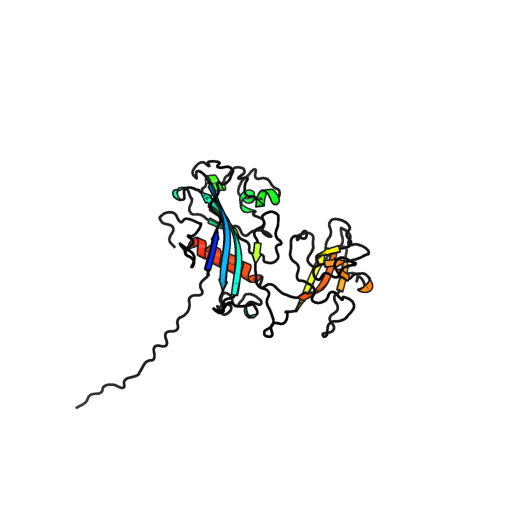0 95.94 79 ALA A O 1
ATOM 588 N N . ARG A 1 80 ? -17.175 1.863 -17.733 1.00 93.38 80 ARG A N 1
ATOM 589 C CA . ARG A 1 80 ? -17.014 0.585 -18.451 1.00 93.38 80 ARG A CA 1
ATOM 590 C C . ARG A 1 80 ? -17.410 -0.630 -17.608 1.00 93.38 80 ARG A C 1
ATOM 592 O O . ARG A 1 80 ? -17.392 -1.748 -18.109 1.00 93.38 80 ARG A O 1
ATOM 599 N N . GLY A 1 81 ? -17.762 -0.435 -16.338 1.00 95.31 81 GLY A N 1
ATOM 600 C CA . GLY A 1 81 ? -18.056 -1.518 -15.401 1.00 95.31 81 GLY A CA 1
ATOM 601 C C . GLY A 1 81 ? -16.814 -2.163 -14.776 1.00 95.31 81 GLY A C 1
ATOM 602 O O . GLY A 1 81 ? -16.955 -3.199 -14.124 1.00 95.31 81 GLY A O 1
ATOM 603 N N . MET A 1 82 ? -15.633 -1.560 -14.945 1.00 96.62 82 MET A N 1
ATOM 604 C CA . MET A 1 82 ? -14.357 -2.066 -14.433 1.00 96.62 82 MET A CA 1
ATOM 605 C C . MET A 1 82 ? -14.053 -1.495 -13.050 1.00 96.62 82 MET A C 1
ATOM 607 O O . MET A 1 82 ? -14.442 -0.367 -12.742 1.00 96.62 82 MET A O 1
ATOM 611 N N . VAL A 1 83 ? -13.339 -2.262 -12.227 1.00 97.69 83 VAL A N 1
ATOM 612 C CA . VAL A 1 83 ? -12.810 -1.800 -10.937 1.00 97.69 83 VAL A CA 1
ATOM 613 C C . VAL A 1 83 ? -11.402 -1.259 -11.149 1.00 97.69 83 VAL A C 1
ATOM 615 O O . VAL A 1 83 ? -10.545 -1.961 -11.685 1.00 97.69 83 VAL A O 1
ATOM 618 N N . GLU A 1 84 ? -11.176 -0.020 -10.727 1.00 97.31 84 GLU A N 1
ATOM 619 C CA . GLU A 1 84 ? -9.918 0.702 -10.930 1.00 97.31 84 GLU A CA 1
ATOM 620 C C . GLU A 1 84 ? -8.991 0.565 -9.718 1.00 97.31 84 GLU A C 1
ATOM 622 O O . GLU A 1 84 ? -9.442 0.509 -8.571 1.00 97.31 84 GLU A O 1
ATOM 627 N N . TYR A 1 85 ? -7.685 0.554 -9.969 1.00 97.94 85 TYR A N 1
ATOM 628 C CA . TYR A 1 85 ? -6.650 0.670 -8.946 1.00 97.94 85 TYR A CA 1
ATOM 629 C C . TYR A 1 85 ? -5.474 1.508 -9.456 1.00 97.94 85 TYR A C 1
ATOM 631 O O . TYR A 1 85 ? -5.297 1.708 -10.661 1.00 97.94 85 TYR A O 1
ATOM 639 N N . VAL A 1 86 ? -4.629 1.966 -8.529 1.00 98.25 86 VAL A N 1
ATOM 640 C CA . VAL A 1 86 ? -3.381 2.670 -8.856 1.00 98.25 86 VAL A CA 1
ATOM 641 C C . VAL A 1 86 ? -2.232 2.087 -8.046 1.00 98.25 86 VAL A C 1
ATOM 643 O O . VAL A 1 86 ? -2.362 1.885 -6.840 1.00 98.25 86 VAL A O 1
ATOM 646 N N . THR A 1 87 ? -1.100 1.839 -8.694 1.00 98.44 87 THR A N 1
ATOM 647 C CA . THR A 1 87 ? 0.142 1.401 -8.048 1.00 98.44 87 THR A CA 1
ATOM 648 C C . THR A 1 87 ? 1.269 2.378 -8.360 1.00 98.44 87 THR A C 1
ATOM 650 O O . THR A 1 87 ? 1.433 2.792 -9.508 1.00 98.44 87 THR A O 1
ATOM 653 N N . ASP A 1 88 ? 2.030 2.783 -7.343 1.00 98.56 88 ASP A N 1
ATOM 654 C CA . ASP A 1 88 ? 3.308 3.458 -7.565 1.00 98.56 88 ASP A CA 1
ATOM 655 C C . ASP A 1 88 ? 4.290 2.484 -8.212 1.00 98.56 88 ASP A C 1
ATOM 657 O O . ASP A 1 88 ? 4.293 1.300 -7.875 1.00 98.56 88 ASP A O 1
ATOM 661 N N . ILE A 1 89 ? 5.138 2.995 -9.102 1.00 98.06 89 ILE A N 1
ATOM 662 C CA . ILE A 1 89 ? 6.217 2.245 -9.742 1.00 98.06 89 ILE A CA 1
ATOM 663 C C . ILE A 1 89 ? 7.540 3.005 -9.647 1.00 98.06 89 ILE A C 1
ATOM 665 O O . ILE A 1 89 ? 7.594 4.232 -9.769 1.00 98.06 89 ILE A O 1
ATOM 669 N N . ASP A 1 90 ? 8.621 2.257 -9.466 1.00 98.12 90 ASP A N 1
ATOM 670 C CA . ASP A 1 90 ? 9.991 2.760 -9.460 1.00 98.12 90 ASP A CA 1
ATOM 671 C C . ASP A 1 90 ? 10.883 1.760 -10.186 1.00 98.12 90 ASP A C 1
ATOM 673 O O . ASP A 1 90 ? 10.882 0.569 -9.873 1.00 98.12 90 ASP A O 1
ATOM 677 N N . ILE A 1 91 ? 11.597 2.232 -11.197 1.00 97.88 91 ILE A N 1
ATOM 678 C CA . ILE A 1 91 ? 12.331 1.398 -12.139 1.00 97.88 91 ILE A CA 1
ATOM 679 C C . ILE A 1 91 ? 13.754 1.917 -12.211 1.00 97.88 91 ILE A C 1
ATOM 681 O O . ILE A 1 91 ? 13.961 3.089 -12.505 1.00 97.88 91 ILE A O 1
ATOM 685 N N . ILE A 1 92 ? 14.732 1.040 -12.006 1.00 97.69 92 ILE A N 1
ATOM 686 C CA . ILE A 1 92 ? 16.144 1.310 -12.281 1.00 97.69 92 ILE A CA 1
ATOM 687 C C . ILE A 1 92 ? 16.595 0.365 -13.392 1.00 97.69 92 ILE A C 1
ATOM 689 O O . ILE A 1 92 ? 16.476 -0.854 -13.266 1.00 97.69 92 ILE A O 1
ATOM 693 N N . ARG A 1 93 ? 17.115 0.918 -14.490 1.00 96.25 93 ARG A N 1
ATOM 694 C CA . ARG A 1 93 ? 17.512 0.158 -15.688 1.00 96.25 93 ARG A CA 1
ATOM 695 C C . ARG A 1 93 ? 18.808 0.697 -16.301 1.00 96.25 93 ARG A C 1
ATOM 697 O O . ARG A 1 93 ? 19.140 1.860 -16.059 1.00 96.25 93 ARG A O 1
ATOM 704 N N . PRO A 1 94 ? 19.538 -0.103 -17.100 1.00 96.38 94 PRO A N 1
ATOM 705 C CA . PRO A 1 94 ? 20.625 0.419 -17.921 1.00 96.38 94 PRO A CA 1
ATOM 706 C C . PRO A 1 94 ? 20.124 1.555 -18.821 1.00 96.38 94 PRO A C 1
ATOM 708 O O . PRO A 1 94 ? 19.080 1.423 -19.457 1.00 96.38 94 PRO A O 1
ATOM 711 N N . ALA A 1 95 ? 20.868 2.659 -18.874 1.00 95.56 95 ALA A N 1
ATOM 712 C CA . ALA A 1 95 ? 20.545 3.810 -19.719 1.00 95.56 95 ALA A CA 1
ATOM 713 C C . ALA A 1 95 ? 20.733 3.501 -21.216 1.00 95.56 95 ALA A C 1
ATOM 715 O O . ALA A 1 95 ? 20.093 4.110 -22.065 1.00 95.56 95 ALA A O 1
ATOM 716 N N . ASP A 1 96 ? 21.607 2.542 -21.535 1.00 92.56 96 ASP A N 1
ATOM 717 C CA . ASP A 1 96 ? 21.708 1.922 -22.856 1.00 92.56 96 ASP A CA 1
ATOM 718 C C . ASP A 1 96 ? 20.994 0.559 -22.812 1.00 92.56 96 ASP A C 1
ATOM 720 O O . ASP A 1 96 ? 21.534 -0.388 -22.226 1.00 92.56 96 ASP A O 1
ATOM 724 N N . PRO A 1 97 ? 19.799 0.422 -23.417 1.00 88.69 97 PRO A N 1
ATOM 725 C CA . PRO A 1 97 ? 19.051 -0.831 -23.418 1.00 88.69 97 PRO A CA 1
ATOM 726 C C . PRO A 1 97 ? 19.814 -2.025 -23.993 1.00 88.69 97 PRO A C 1
ATOM 728 O O . PRO A 1 97 ? 19.583 -3.153 -23.560 1.00 88.69 97 PRO A O 1
ATOM 731 N N . ALA A 1 98 ? 20.752 -1.802 -24.923 1.00 89.50 98 ALA A N 1
ATOM 732 C CA . ALA A 1 98 ? 21.559 -2.875 -25.507 1.00 89.50 98 ALA A CA 1
ATOM 733 C C . ALA A 1 98 ? 22.507 -3.529 -24.486 1.00 89.50 98 ALA A C 1
ATOM 735 O O . ALA A 1 98 ? 23.051 -4.602 -24.745 1.00 89.50 98 ALA A O 1
ATOM 736 N N . ARG A 1 99 ? 22.696 -2.896 -23.322 1.00 91.94 99 ARG A N 1
ATOM 737 C CA . ARG A 1 99 ? 23.507 -3.397 -22.207 1.00 91.94 99 ARG A CA 1
ATOM 738 C C . ARG A 1 99 ? 22.686 -4.034 -21.084 1.00 91.94 99 ARG A C 1
ATOM 740 O O . ARG A 1 99 ? 23.246 -4.404 -20.051 1.00 91.94 99 ARG A O 1
ATOM 747 N N . SER A 1 100 ? 21.371 -4.160 -21.262 1.00 91.38 100 SER A N 1
ATOM 748 C CA . SER A 1 100 ? 20.534 -4.961 -20.370 1.00 91.38 100 SER A CA 1
ATOM 749 C C . SER A 1 100 ? 20.786 -6.452 -20.566 1.00 91.38 100 SER A C 1
ATOM 751 O O . SER A 1 100 ? 21.042 -6.919 -21.674 1.00 91.38 100 SER A O 1
ATOM 753 N N . ASN A 1 101 ? 20.655 -7.224 -19.488 1.00 92.56 101 ASN A N 1
ATOM 754 C CA . ASN A 1 101 ? 20.647 -8.685 -19.557 1.00 92.56 101 ASN A CA 1
ATOM 755 C C . ASN A 1 101 ? 19.273 -9.278 -19.901 1.00 92.56 101 ASN A C 1
ATOM 757 O O . ASN A 1 101 ? 19.125 -10.499 -19.885 1.00 92.56 101 ASN A O 1
ATOM 761 N N . ASN A 1 102 ? 18.280 -8.437 -20.207 1.00 88.69 102 ASN A N 1
ATOM 762 C CA . ASN A 1 102 ? 16.902 -8.828 -20.509 1.00 88.69 102 ASN A CA 1
ATOM 763 C C . ASN A 1 102 ? 16.181 -9.553 -19.358 1.00 88.69 102 ASN A C 1
ATOM 765 O O . ASN A 1 102 ? 15.175 -10.228 -19.586 1.00 88.69 102 ASN A O 1
ATOM 769 N N . VAL A 1 103 ? 16.664 -9.411 -18.120 1.00 91.00 103 VAL A N 1
ATOM 770 C CA . VAL A 1 103 ? 16.010 -9.949 -16.926 1.00 91.00 103 VAL A CA 1
ATOM 771 C C . VAL A 1 103 ? 15.457 -8.812 -16.079 1.00 91.00 103 VAL A C 1
ATOM 773 O O . VAL A 1 103 ? 16.171 -7.901 -15.653 1.00 91.00 103 VAL A O 1
ATOM 776 N N . LEU A 1 104 ? 14.158 -8.910 -15.803 1.00 92.19 104 LEU A N 1
ATOM 777 C CA . LEU A 1 104 ? 13.440 -8.004 -14.923 1.00 92.19 104 LEU A CA 1
ATOM 778 C C . LEU A 1 104 ? 13.391 -8.598 -13.512 1.00 92.19 104 LEU A C 1
ATOM 780 O O . LEU A 1 104 ? 12.767 -9.635 -13.281 1.00 92.19 104 LEU A O 1
ATOM 784 N N . LEU A 1 105 ? 14.026 -7.923 -12.556 1.00 95.62 105 LEU A N 1
ATOM 785 C CA . LEU A 1 105 ? 13.885 -8.209 -11.135 1.00 95.62 105 LEU A CA 1
ATOM 786 C C . LEU A 1 105 ? 12.649 -7.474 -10.601 1.00 95.62 105 LEU A C 1
ATOM 788 O O . LEU A 1 105 ? 12.714 -6.296 -10.247 1.00 95.62 105 LEU A O 1
ATOM 792 N N . PHE A 1 106 ? 11.517 -8.178 -10.571 1.00 95.50 106 PHE A N 1
ATOM 793 C CA . PHE A 1 106 ? 10.231 -7.642 -10.122 1.00 95.50 106 PHE A CA 1
ATOM 794 C C . PHE A 1 106 ? 10.114 -7.790 -8.603 1.00 95.50 106 PHE A C 1
ATOM 796 O O . PHE A 1 106 ? 9.766 -8.855 -8.090 1.00 95.50 106 PHE A O 1
ATOM 803 N N . ASN A 1 107 ? 10.468 -6.746 -7.857 1.00 95.06 107 ASN A N 1
ATOM 804 C CA . ASN A 1 107 ? 10.514 -6.810 -6.405 1.00 95.06 107 ASN A CA 1
ATOM 805 C C . ASN A 1 107 ? 9.149 -6.508 -5.783 1.00 95.06 107 ASN A C 1
ATOM 807 O O . ASN A 1 107 ? 8.692 -5.365 -5.760 1.00 95.06 107 ASN A O 1
ATOM 811 N N . VAL A 1 108 ? 8.545 -7.542 -5.197 1.00 95.44 108 VAL A N 1
ATOM 812 C CA . VAL A 1 108 ? 7.414 -7.392 -4.280 1.00 95.44 108 VAL A CA 1
ATOM 813 C C . VAL A 1 108 ? 7.911 -6.692 -3.016 1.00 95.44 108 VAL A C 1
ATOM 815 O O . VAL A 1 108 ? 8.647 -7.269 -2.214 1.00 95.44 108 VAL A O 1
ATOM 818 N N . VAL A 1 109 ? 7.543 -5.421 -2.867 1.00 95.56 109 VAL A N 1
ATOM 819 C CA . VAL A 1 109 ? 7.957 -4.586 -1.734 1.00 95.56 109 VAL A CA 1
ATOM 820 C C . VAL A 1 109 ? 7.374 -5.092 -0.417 1.00 95.56 109 VAL A C 1
ATOM 822 O O . VAL A 1 109 ? 6.225 -5.532 -0.349 1.00 95.56 109 VAL A O 1
ATOM 825 N N . ASN A 1 110 ? 8.141 -4.964 0.663 1.00 92.75 110 ASN A N 1
ATOM 826 C CA . ASN A 1 110 ? 7.661 -5.266 2.008 1.00 92.75 110 ASN A CA 1
ATOM 827 C C . ASN A 1 110 ? 7.128 -3.984 2.658 1.00 92.75 110 ASN A C 1
ATOM 829 O O . ASN A 1 110 ? 7.920 -3.112 3.020 1.00 92.75 110 ASN A O 1
ATOM 833 N N . ARG A 1 111 ? 5.801 -3.847 2.793 1.00 91.94 111 ARG A N 1
ATOM 834 C CA . ARG A 1 111 ? 5.139 -2.635 3.328 1.00 91.94 111 ARG A CA 1
ATOM 835 C C . ARG A 1 111 ? 5.560 -1.357 2.595 1.00 91.94 111 ARG A C 1
ATOM 837 O O . ARG A 1 111 ? 5.844 -0.327 3.204 1.00 91.94 111 ARG A O 1
ATOM 844 N N . GLY A 1 112 ? 5.678 -1.461 1.274 1.00 94.31 112 GLY A N 1
ATOM 845 C CA . GLY A 1 112 ? 6.147 -0.380 0.409 1.00 94.31 112 GLY A CA 1
ATOM 846 C C . GLY A 1 112 ? 7.668 -0.187 0.376 1.00 94.31 112 GLY A C 1
ATOM 847 O O . GLY A 1 112 ? 8.136 0.631 -0.411 1.00 94.31 112 GLY A O 1
ATOM 848 N N . ASN A 1 113 ? 8.449 -0.922 1.176 1.00 94.25 113 ASN A N 1
ATOM 849 C CA . ASN A 1 113 ? 9.901 -0.749 1.233 1.00 94.25 113 ASN A CA 1
ATOM 850 C C . ASN A 1 113 ? 10.647 -1.546 0.147 1.00 94.25 113 ASN A C 1
ATOM 852 O O . ASN A 1 113 ? 10.331 -2.712 -0.121 1.00 94.25 113 ASN A O 1
ATOM 856 N N . LYS A 1 114 ? 11.659 -0.913 -0.455 1.00 94.44 114 LYS A N 1
ATOM 857 C CA . LYS A 1 114 ? 12.416 -1.380 -1.628 1.00 94.44 114 LYS A CA 1
ATOM 858 C C . LYS A 1 114 ? 13.617 -2.231 -1.216 1.00 94.44 114 LYS A C 1
ATOM 860 O O . LYS A 1 114 ? 14.738 -1.747 -1.120 1.00 94.44 114 LYS A O 1
ATOM 865 N N . GLY A 1 115 ? 13.385 -3.521 -0.985 1.00 90.31 115 GLY A N 1
ATOM 866 C CA . GLY A 1 115 ? 14.425 -4.425 -0.477 1.00 90.31 115 GLY A CA 1
ATOM 867 C C . GLY A 1 115 ? 15.447 -4.903 -1.515 1.00 90.31 115 GLY A C 1
ATOM 868 O O . GLY A 1 115 ? 16.544 -5.298 -1.140 1.00 90.31 115 GLY A O 1
ATOM 869 N N . ALA A 1 116 ? 15.114 -4.892 -2.812 1.00 92.56 116 ALA A N 1
ATOM 870 C CA . ALA A 1 116 ? 15.912 -5.601 -3.822 1.00 92.56 116 ALA A CA 1
ATOM 871 C C . ALA A 1 116 ? 17.405 -5.233 -3.877 1.00 92.56 116 ALA A C 1
ATOM 873 O O . ALA A 1 116 ? 18.217 -6.146 -3.955 1.00 92.56 116 ALA A O 1
ATOM 874 N N . ILE A 1 117 ? 17.798 -3.955 -3.814 1.00 94.00 117 ILE A N 1
ATOM 875 C CA . ILE A 1 117 ? 19.231 -3.610 -3.903 1.00 94.00 117 ILE A CA 1
ATOM 876 C C . ILE A 1 117 ? 20.008 -4.216 -2.725 1.00 94.00 117 ILE A C 1
ATOM 878 O O . ILE A 1 117 ? 20.969 -4.941 -2.950 1.00 94.00 117 ILE A O 1
ATOM 882 N N . GLY A 1 118 ? 19.542 -4.018 -1.488 1.00 91.81 118 GLY A N 1
ATOM 883 C CA . GLY A 1 118 ? 20.203 -4.558 -0.292 1.00 91.81 118 GLY A CA 1
ATOM 884 C C . GLY A 1 118 ? 20.111 -6.079 -0.122 1.00 91.81 118 GLY A C 1
ATOM 885 O O . GLY A 1 118 ? 20.858 -6.641 0.670 1.00 91.81 118 GLY A O 1
ATOM 886 N N . LEU A 1 119 ? 19.207 -6.759 -0.838 1.00 91.44 119 LEU A N 1
ATOM 887 C CA . LEU A 1 119 ? 19.100 -8.224 -0.815 1.00 91.44 119 LEU A CA 1
ATOM 888 C C . LEU A 1 119 ? 20.123 -8.918 -1.724 1.00 91.44 119 LEU A C 1
ATOM 890 O O . LEU A 1 119 ? 20.485 -10.061 -1.454 1.00 91.44 119 LEU A O 1
ATOM 894 N N . PHE A 1 120 ? 20.539 -8.266 -2.811 1.00 94.06 120 PHE A N 1
ATOM 895 C CA . PHE A 1 120 ? 21.380 -8.883 -3.844 1.00 94.06 120 PHE A CA 1
ATOM 896 C C . PHE A 1 120 ? 22.771 -8.257 -3.971 1.00 94.06 120 PHE A C 1
ATOM 898 O O . PHE A 1 120 ? 23.683 -8.946 -4.422 1.00 94.06 120 PHE A O 1
ATOM 905 N N . ASN A 1 121 ? 22.940 -6.991 -3.591 1.00 95.44 121 ASN A N 1
ATOM 906 C CA . ASN A 1 121 ? 24.235 -6.318 -3.596 1.00 95.44 121 ASN A CA 1
ATOM 907 C C . ASN A 1 121 ? 24.826 -6.309 -2.179 1.00 95.44 121 ASN A C 1
ATOM 909 O O . ASN A 1 121 ? 24.103 -6.116 -1.198 1.00 95.44 121 ASN A O 1
ATOM 913 N N . ALA A 1 122 ? 26.141 -6.493 -2.073 1.00 95.25 122 ALA A N 1
ATOM 914 C CA . ALA A 1 122 ? 26.864 -6.309 -0.817 1.00 95.25 122 ALA A CA 1
ATOM 915 C C . ALA A 1 122 ? 27.090 -4.818 -0.515 1.00 95.25 122 ALA A C 1
ATOM 917 O O . ALA A 1 122 ? 26.984 -3.976 -1.404 1.00 95.25 122 ALA A O 1
ATOM 918 N N . ASP A 1 123 ? 27.422 -4.497 0.738 1.00 93.75 123 ASP A N 1
ATOM 919 C CA . ASP A 1 123 ? 27.830 -3.155 1.190 1.00 93.75 123 ASP A CA 1
ATOM 920 C C . ASP A 1 123 ? 26.813 -2.025 0.929 1.00 93.75 123 ASP A C 1
ATOM 922 O O . ASP A 1 123 ? 27.176 -0.853 0.851 1.00 93.75 123 ASP A O 1
ATOM 926 N N . VAL A 1 124 ? 25.525 -2.366 0.823 1.00 92.12 124 VAL A N 1
ATOM 927 C CA . VAL A 1 124 ? 24.422 -1.399 0.721 1.00 92.12 124 VAL A CA 1
ATOM 928 C C . VAL A 1 124 ? 24.056 -0.885 2.113 1.00 92.12 124 VAL A C 1
ATOM 930 O O . VAL A 1 124 ? 23.943 -1.662 3.066 1.00 92.12 124 VAL A O 1
ATOM 933 N N . LYS A 1 125 ? 23.795 0.418 2.240 1.00 84.69 125 LYS A N 1
ATOM 934 C CA . LYS A 1 125 ? 23.248 1.009 3.473 1.00 84.69 125 LYS A CA 1
ATOM 935 C C . LYS A 1 125 ? 22.013 0.251 3.978 1.00 84.69 125 LYS A C 1
ATOM 937 O O . LYS A 1 125 ? 21.045 0.020 3.255 1.00 84.69 125 LYS A O 1
ATOM 942 N N . ALA A 1 126 ? 22.050 -0.124 5.257 1.00 77.69 126 ALA A N 1
ATOM 943 C CA . ALA A 1 126 ? 21.141 -1.129 5.805 1.00 77.69 126 ALA A CA 1
ATOM 944 C C . ALA A 1 126 ? 19.798 -0.590 6.329 1.00 77.69 126 ALA A C 1
ATOM 946 O O . ALA A 1 126 ? 18.874 -1.379 6.521 1.00 77.69 126 ALA A O 1
ATOM 947 N N . ASN A 1 127 ? 19.659 0.714 6.601 1.00 87.44 127 ASN A N 1
ATOM 948 C CA . ASN A 1 127 ? 18.392 1.224 7.132 1.00 87.44 127 ASN A CA 1
ATOM 949 C C . ASN A 1 127 ? 17.329 1.355 6.024 1.00 87.44 127 ASN A C 1
ATOM 951 O O . ASN A 1 127 ? 17.633 1.571 4.852 1.00 87.44 127 ASN A O 1
ATOM 955 N N . VAL A 1 128 ? 16.057 1.238 6.410 1.00 87.38 128 VAL A N 1
ATOM 956 C CA . VAL A 1 128 ? 14.919 1.219 5.474 1.00 87.38 128 VAL A CA 1
ATOM 957 C C . VAL A 1 128 ? 14.807 2.513 4.659 1.00 87.38 128 VAL A C 1
ATOM 959 O O . VAL A 1 128 ? 14.390 2.482 3.503 1.00 87.38 128 VAL A O 1
ATOM 962 N N . ALA A 1 129 ? 15.166 3.658 5.245 1.00 88.62 129 ALA A N 1
ATOM 963 C CA . ALA A 1 129 ? 15.103 4.940 4.554 1.00 88.62 129 ALA A CA 1
ATOM 964 C C . ALA A 1 129 ? 16.086 5.016 3.387 1.00 88.62 129 ALA A C 1
ATOM 966 O O . ALA A 1 129 ? 15.677 5.335 2.269 1.00 88.62 129 ALA A O 1
ATOM 967 N N . ASP A 1 130 ? 17.337 4.629 3.625 1.00 88.38 130 ASP A N 1
ATOM 968 C CA . ASP A 1 130 ? 18.376 4.558 2.601 1.00 88.38 130 ASP A CA 1
ATOM 969 C C . ASP A 1 130 ? 18.042 3.510 1.528 1.00 88.38 130 ASP A C 1
ATOM 971 O O . ASP A 1 130 ? 18.247 3.741 0.339 1.00 88.38 130 ASP A O 1
ATOM 975 N N . GLN A 1 131 ? 17.443 2.379 1.907 1.00 90.12 131 GLN A N 1
ATOM 976 C CA . GLN A 1 131 ? 16.976 1.391 0.928 1.00 90.12 131 GLN A CA 1
ATOM 977 C C . GLN A 1 131 ? 15.892 1.965 0.005 1.00 90.12 131 GLN A C 1
ATOM 979 O O . GLN A 1 131 ? 15.925 1.761 -1.210 1.00 90.12 131 GLN A O 1
ATOM 984 N N . ASN A 1 132 ? 14.949 2.739 0.549 1.00 93.06 132 ASN A N 1
ATOM 985 C CA . ASN A 1 132 ? 13.857 3.314 -0.235 1.00 93.06 132 ASN A CA 1
ATOM 986 C C . ASN A 1 132 ? 14.292 4.449 -1.169 1.00 93.06 132 ASN A C 1
ATOM 988 O O . ASN A 1 132 ? 13.609 4.698 -2.176 1.00 93.06 132 ASN A O 1
ATOM 992 N N . THR A 1 133 ? 15.409 5.132 -0.887 1.00 92.06 133 THR A N 1
ATOM 993 C CA . THR A 1 133 ? 15.995 6.063 -1.863 1.00 92.06 133 THR A CA 1
ATOM 994 C C . THR A 1 133 ? 16.542 5.316 -3.072 1.00 92.06 133 THR A C 1
ATOM 996 O O . THR A 1 133 ? 16.504 5.883 -4.162 1.00 92.06 133 THR A O 1
ATOM 999 N N . ALA A 1 134 ? 16.974 4.058 -2.909 1.00 92.88 134 ALA A N 1
ATOM 1000 C CA . ALA A 1 134 ? 17.585 3.225 -3.947 1.00 92.88 134 ALA A CA 1
ATOM 1001 C C . ALA A 1 134 ? 18.762 3.923 -4.663 1.00 92.88 134 ALA A C 1
ATOM 1003 O O . ALA A 1 134 ? 18.990 3.716 -5.853 1.00 92.88 134 ALA A O 1
ATOM 1004 N N . SER A 1 135 ? 19.482 4.796 -3.948 1.00 93.81 135 SER A N 1
ATOM 1005 C CA . SER A 1 135 ? 20.587 5.600 -4.490 1.00 93.81 135 SER A CA 1
ATOM 1006 C C . SER A 1 135 ? 21.964 4.984 -4.257 1.00 93.81 135 SER A C 1
ATOM 1008 O O . SER A 1 135 ? 22.930 5.402 -4.886 1.00 93.81 135 SER A O 1
ATOM 1010 N N . ASP A 1 136 ? 22.065 4.017 -3.347 1.00 94.88 136 ASP A N 1
ATOM 1011 C CA . ASP A 1 136 ? 23.303 3.315 -3.029 1.00 94.88 136 ASP A CA 1
ATOM 1012 C C . ASP A 1 136 ? 23.302 1.934 -3.698 1.00 94.88 136 ASP A C 1
ATOM 1014 O O . ASP A 1 136 ? 22.477 1.092 -3.338 1.00 94.88 136 ASP A O 1
ATOM 1018 N N . PRO A 1 137 ? 24.182 1.684 -4.682 1.00 95.50 137 PRO A N 1
ATOM 1019 C CA . PRO A 1 137 ? 24.270 0.384 -5.322 1.00 95.50 137 PRO A CA 1
ATOM 1020 C C . PRO A 1 137 ? 25.089 -0.620 -4.500 1.00 95.50 137 PRO A C 1
ATOM 1022 O O . PRO A 1 137 ? 25.149 -1.773 -4.913 1.00 95.50 137 PRO A O 1
ATOM 1025 N N . GLY A 1 138 ? 25.766 -0.222 -3.416 1.00 95.12 138 GLY A N 1
ATOM 1026 C CA . GLY A 1 138 ? 26.758 -1.072 -2.756 1.00 95.12 138 GLY A CA 1
ATOM 1027 C C . GLY A 1 138 ? 27.857 -1.522 -3.732 1.00 95.12 138 GLY A C 1
ATOM 1028 O O . GLY A 1 138 ? 28.383 -0.719 -4.519 1.00 95.12 138 GLY A O 1
ATOM 1029 N N . ASP A 1 139 ? 28.154 -2.823 -3.754 1.00 96.06 139 ASP A N 1
ATOM 1030 C CA . ASP A 1 139 ? 29.074 -3.449 -4.719 1.00 96.06 139 ASP A CA 1
ATOM 1031 C C . ASP A 1 139 ? 28.584 -3.377 -6.184 1.00 96.06 139 ASP A C 1
ATOM 1033 O O . ASP A 1 139 ? 29.366 -3.499 -7.134 1.00 96.06 139 ASP A O 1
ATOM 1037 N N . GLY A 1 140 ? 27.294 -3.104 -6.391 1.00 96.44 140 GLY A N 1
ATOM 1038 C CA . GLY A 1 140 ? 26.671 -2.977 -7.699 1.00 96.44 140 GLY A CA 1
ATOM 1039 C C . GLY A 1 140 ? 26.533 -4.291 -8.459 1.00 96.44 140 GLY A C 1
ATOM 1040 O O . GLY A 1 140 ? 26.497 -4.246 -9.688 1.00 96.44 140 GLY A O 1
ATOM 1041 N N . TRP A 1 141 ? 26.484 -5.448 -7.794 1.00 96.12 141 TRP A N 1
ATOM 1042 C CA . TRP A 1 141 ? 26.414 -6.755 -8.460 1.00 96.12 141 TRP A CA 1
ATOM 1043 C C . TRP A 1 141 ? 25.272 -6.857 -9.485 1.00 96.12 141 TRP A C 1
ATOM 1045 O O . TRP A 1 141 ? 25.490 -7.279 -10.627 1.00 96.12 141 TRP A O 1
ATOM 1055 N N . LEU A 1 142 ? 24.062 -6.411 -9.120 1.00 96.56 142 LEU A N 1
ATOM 1056 C CA . LEU A 1 142 ? 22.913 -6.352 -10.031 1.00 96.56 142 LEU A CA 1
ATOM 1057 C C . LEU A 1 142 ? 23.199 -5.452 -11.240 1.00 96.56 142 LEU A C 1
ATOM 1059 O O . LEU A 1 142 ? 22.893 -5.807 -12.381 1.00 96.56 142 LEU A O 1
ATOM 1063 N N . GLN A 1 143 ? 23.810 -4.293 -10.997 1.00 97.25 143 GLN A N 1
ATOM 1064 C CA . GLN A 1 143 ? 24.087 -3.302 -12.029 1.00 97.25 143 GLN A CA 1
ATOM 1065 C C . GLN A 1 143 ? 25.164 -3.791 -12.993 1.00 97.25 143 GLN A C 1
ATOM 1067 O O . GLN A 1 143 ? 24.963 -3.710 -14.196 1.00 97.25 143 GLN A O 1
ATOM 1072 N N . GLN A 1 144 ? 26.259 -4.377 -12.504 1.00 96.69 144 GLN A N 1
ATOM 1073 C CA . GLN A 1 144 ? 27.318 -4.961 -13.342 1.00 96.69 144 GLN A CA 1
ATOM 1074 C C . GLN A 1 144 ? 26.791 -6.068 -14.268 1.00 96.69 144 GLN A C 1
ATOM 1076 O O . GLN A 1 144 ? 27.332 -6.307 -15.344 1.00 96.69 144 GLN A O 1
ATOM 1081 N N . ARG A 1 145 ? 25.706 -6.737 -13.866 1.00 95.38 145 ARG A N 1
ATOM 1082 C CA . ARG A 1 145 ? 25.037 -7.769 -14.661 1.00 95.38 145 ARG A CA 1
ATOM 1083 C C . ARG A 1 145 ? 23.924 -7.238 -15.556 1.00 95.38 145 ARG A C 1
ATOM 1085 O O . ARG A 1 145 ? 23.321 -8.052 -16.238 1.00 95.38 145 ARG A O 1
ATOM 1092 N N . GLY A 1 146 ? 23.635 -5.937 -15.566 1.00 95.31 146 GLY A N 1
ATOM 1093 C CA . GLY A 1 146 ? 22.653 -5.335 -16.473 1.00 95.31 146 GLY A CA 1
ATOM 1094 C C . GLY A 1 146 ? 21.186 -5.606 -16.124 1.00 95.31 146 GLY A C 1
ATOM 1095 O O . GLY A 1 146 ? 20.344 -5.553 -17.021 1.00 95.31 146 GLY A O 1
ATOM 1096 N N . TYR A 1 147 ? 20.861 -5.909 -14.861 1.00 95.69 147 TYR A N 1
ATOM 1097 C CA . TYR A 1 147 ? 19.472 -6.134 -14.440 1.00 95.69 147 TYR A CA 1
ATOM 1098 C C . TYR A 1 147 ? 18.634 -4.857 -14.491 1.00 95.69 147 TYR A C 1
ATOM 1100 O O . TYR A 1 147 ? 19.068 -3.798 -14.039 1.00 95.69 147 TYR A O 1
ATOM 1108 N N . THR A 1 148 ? 17.385 -4.987 -14.934 1.00 96.00 148 THR A N 1
ATOM 1109 C CA . THR A 1 148 ? 16.350 -3.981 -14.681 1.00 96.00 148 THR A CA 1
ATOM 1110 C C . THR A 1 148 ? 15.628 -4.334 -13.388 1.00 96.00 148 THR A C 1
ATOM 1112 O O . THR A 1 148 ? 15.091 -5.431 -13.261 1.00 96.00 148 THR A O 1
ATOM 1115 N N . VAL A 1 149 ? 15.603 -3.417 -12.425 1.00 97.44 149 VAL A N 1
ATOM 1116 C CA . VAL A 1 149 ? 14.924 -3.601 -11.138 1.00 97.44 149 VAL A CA 1
ATOM 1117 C C . VAL A 1 149 ? 13.647 -2.779 -11.131 1.00 97.44 149 VAL A C 1
ATOM 1119 O O . VAL A 1 149 ? 13.674 -1.600 -11.476 1.00 97.44 149 VAL A O 1
ATOM 1122 N N . VAL A 1 150 ? 12.538 -3.403 -10.742 1.00 97.56 150 VAL A N 1
ATOM 1123 C CA . VAL A 1 150 ? 11.225 -2.761 -10.657 1.00 97.56 150 VAL A CA 1
ATOM 1124 C C . VAL A 1 150 ? 10.660 -2.965 -9.264 1.00 97.56 150 VAL A C 1
ATOM 1126 O O . VAL A 1 150 ? 10.577 -4.094 -8.781 1.00 97.56 150 VAL A O 1
ATOM 1129 N N . TRP A 1 151 ? 10.220 -1.879 -8.649 1.00 98.19 151 TRP A N 1
ATOM 1130 C CA . TRP A 1 151 ? 9.391 -1.885 -7.455 1.00 98.19 151 TRP A CA 1
ATOM 1131 C C . TRP A 1 151 ? 8.001 -1.386 -7.800 1.00 98.19 151 TRP A C 1
ATOM 1133 O O . TRP A 1 151 ? 7.845 -0.495 -8.634 1.00 98.19 151 TRP A O 1
ATOM 1143 N N . PHE A 1 152 ? 7.003 -1.948 -7.129 1.00 98.12 152 PHE A N 1
ATOM 1144 C CA . PHE A 1 152 ? 5.623 -1.515 -7.263 1.00 98.12 152 PHE A CA 1
ATOM 1145 C C . PHE A 1 152 ? 4.892 -1.625 -5.928 1.00 98.12 152 PHE A C 1
ATOM 1147 O O . PHE A 1 152 ? 5.233 -2.465 -5.093 1.00 98.12 152 PHE A O 1
ATOM 1154 N N . GLY A 1 153 ? 3.885 -0.784 -5.712 1.00 97.88 153 GLY A N 1
ATOM 1155 C CA . GLY A 1 153 ? 3.025 -0.881 -4.538 1.00 97.88 153 GLY A CA 1
ATOM 1156 C C . GLY A 1 153 ? 1.940 -1.940 -4.725 1.00 97.88 153 GLY A C 1
ATOM 1157 O O . GLY A 1 153 ? 1.223 -1.931 -5.722 1.00 97.88 153 GLY A O 1
ATOM 1158 N N . TRP A 1 154 ? 1.758 -2.826 -3.749 1.00 96.88 154 TRP A N 1
ATO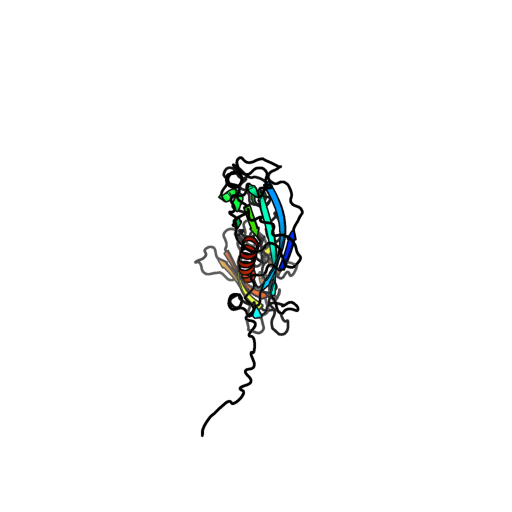M 1159 C CA . TRP A 1 154 ? 0.668 -3.818 -3.775 1.00 96.88 154 TRP A CA 1
ATOM 1160 C C . TRP A 1 154 ? -0.230 -3.761 -2.535 1.00 96.88 154 TRP A C 1
ATOM 1162 O O . TRP A 1 154 ? -1.349 -4.258 -2.544 1.00 96.88 154 TRP A O 1
ATOM 1172 N N . GLN A 1 155 ? 0.242 -3.150 -1.453 1.0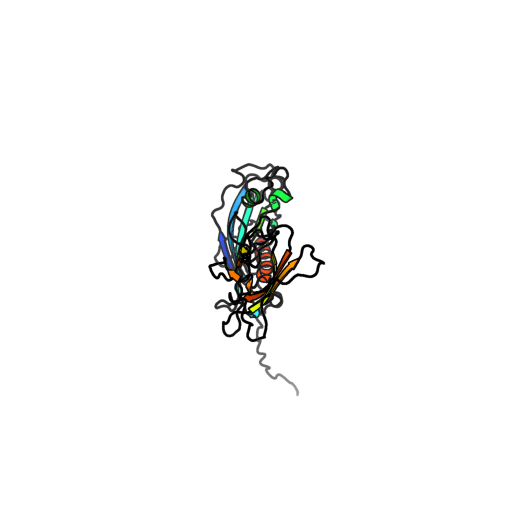0 95.19 155 GLN A N 1
ATOM 1173 C CA . GLN A 1 155 ? -0.446 -3.164 -0.172 1.00 95.19 155 GLN A CA 1
ATOM 1174 C C . GLN A 1 155 ? -1.204 -1.839 0.043 1.00 95.19 155 GLN A C 1
ATOM 1176 O O . GLN A 1 155 ? -0.595 -0.778 0.167 1.00 95.19 155 GLN A O 1
ATOM 1181 N N . GLY A 1 156 ? -2.541 -1.905 0.066 1.00 94.12 156 GLY A N 1
ATOM 1182 C CA . GLY A 1 156 ? -3.446 -0.740 0.056 1.00 94.12 156 GLY A CA 1
ATOM 1183 C C . GLY A 1 156 ? -3.623 0.012 1.381 1.00 94.12 156 GLY A C 1
ATOM 1184 O O . GLY A 1 156 ? -4.318 1.030 1.436 1.00 94.12 156 GLY A O 1
ATOM 1185 N N . ASP A 1 157 ? -3.019 -0.474 2.458 1.00 92.38 157 ASP A N 1
ATOM 1186 C CA . ASP A 1 157 ? -3.029 0.134 3.787 1.00 92.38 157 ASP A CA 1
ATOM 1187 C C . ASP A 1 157 ? -1.645 0.645 4.208 1.00 92.38 157 ASP A C 1
ATOM 1189 O O . ASP A 1 157 ? -1.450 0.985 5.365 1.00 92.38 157 ASP A O 1
ATOM 1193 N N . VAL A 1 158 ? -0.678 0.765 3.295 1.00 93.44 158 VAL A N 1
ATOM 1194 C CA . VAL A 1 158 ? 0.601 1.433 3.585 1.00 93.44 158 VAL A CA 1
ATOM 1195 C C . VAL A 1 158 ? 0.408 2.950 3.528 1.00 93.44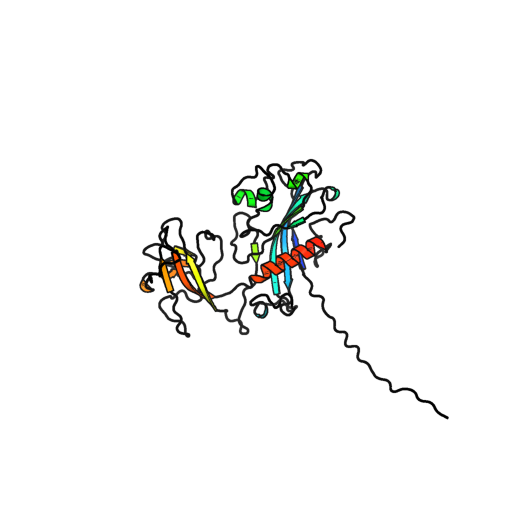 158 VAL A C 1
ATOM 1197 O O . VAL A 1 158 ? -0.073 3.487 2.532 1.00 93.44 158 VAL A O 1
ATOM 1200 N N . MET A 1 159 ? 0.798 3.664 4.588 1.00 91.62 159 MET A N 1
ATOM 1201 C CA . MET A 1 159 ? 0.790 5.131 4.593 1.00 91.62 159 MET A CA 1
ATOM 1202 C C . MET A 1 159 ? 1.958 5.711 3.783 1.00 91.62 159 MET A C 1
ATOM 1204 O O . MET A 1 159 ? 2.995 5.075 3.609 1.00 91.62 159 MET A O 1
ATOM 1208 N N . ALA A 1 160 ? 1.826 6.955 3.325 1.00 92.38 160 ALA A N 1
ATOM 1209 C CA . ALA A 1 160 ? 2.910 7.665 2.649 1.00 92.38 160 ALA A CA 1
A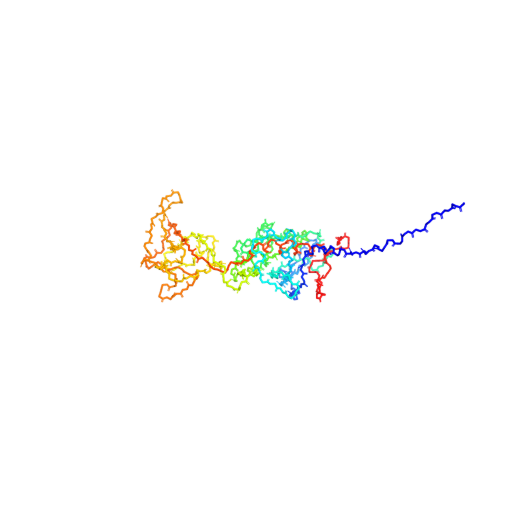TOM 1210 C C . ALA A 1 160 ? 4.116 7.936 3.574 1.00 92.38 160 ALA A C 1
ATOM 1212 O O . ALA A 1 160 ? 4.054 7.775 4.795 1.00 92.38 160 ALA A O 1
ATOM 1213 N N . GLY A 1 161 ? 5.233 8.353 2.979 1.00 91.19 161 GLY A N 1
ATOM 1214 C CA . GLY A 1 161 ? 6.460 8.716 3.690 1.00 91.19 161 GLY A CA 1
ATOM 1215 C C . GLY A 1 161 ? 7.598 7.724 3.471 1.00 91.19 161 GLY A C 1
ATOM 1216 O O . GLY A 1 161 ? 7.383 6.571 3.089 1.00 91.19 161 GLY A O 1
ATOM 1217 N N . ASN A 1 162 ? 8.821 8.204 3.698 1.00 90.88 162 ASN A N 1
ATOM 1218 C CA . ASN A 1 162 ? 10.056 7.445 3.521 1.00 90.88 162 ASN A CA 1
ATOM 1219 C C . ASN A 1 162 ? 10.229 6.821 2.118 1.00 90.88 162 ASN A C 1
ATOM 1221 O O . ASN A 1 162 ? 10.767 5.729 1.992 1.00 90.88 162 ASN A O 1
ATOM 1225 N N . ASN A 1 163 ? 9.721 7.469 1.061 1.00 92.81 163 ASN A N 1
ATOM 1226 C CA . ASN A 1 163 ? 9.791 6.991 -0.333 1.00 92.81 163 ASN A CA 1
ATOM 1227 C C . ASN A 1 163 ? 9.221 5.575 -0.583 1.00 92.81 163 ASN A C 1
ATOM 1229 O O . ASN A 1 163 ? 9.609 4.906 -1.551 1.00 92.81 163 ASN A O 1
ATOM 1233 N N . ARG A 1 164 ? 8.297 5.121 0.274 1.00 94.25 164 ARG A N 1
ATOM 1234 C CA . ARG A 1 164 ? 7.586 3.845 0.124 1.00 94.25 164 ARG A CA 1
ATOM 1235 C C . ARG A 1 164 ? 6.764 3.803 -1.163 1.00 94.25 164 ARG A C 1
ATOM 1237 O O . ARG A 1 164 ? 6.246 4.823 -1.601 1.00 94.25 164 ARG A O 1
ATOM 1244 N N . GLN A 1 165 ? 6.642 2.617 -1.752 1.00 97.06 165 GLN A N 1
ATOM 1245 C CA . GLN A 1 165 ? 5.733 2.348 -2.867 1.00 97.06 165 GLN A CA 1
ATOM 1246 C C . GLN A 1 165 ? 4.317 2.119 -2.347 1.00 97.06 165 GLN A C 1
ATOM 1248 O O . GLN A 1 165 ? 4.096 1.217 -1.534 1.00 97.06 165 GLN A O 1
ATOM 1253 N N . LEU A 1 166 ? 3.373 2.932 -2.812 1.00 97.50 166 LEU A N 1
ATOM 1254 C CA . LEU A 1 166 ? 1.989 2.900 -2.360 1.00 97.50 166 LEU A CA 1
ATOM 1255 C C . LEU A 1 166 ? 1.078 2.216 -3.373 1.00 97.50 166 LEU A C 1
ATOM 1257 O O . LEU A 1 166 ? 1.347 2.159 -4.574 1.00 97.50 166 LEU A O 1
ATOM 1261 N N . PHE A 1 167 ? -0.036 1.715 -2.858 1.00 98.12 167 PHE A N 1
ATOM 1262 C CA . PHE A 1 167 ? -1.112 1.137 -3.640 1.00 98.12 167 PHE A CA 1
ATOM 1263 C C . PHE A 1 167 ? -2.434 1.759 -3.208 1.00 98.12 167 PHE A C 1
ATOM 1265 O O . PHE A 1 167 ? -2.706 1.879 -2.014 1.00 98.12 167 PHE A O 1
ATOM 1272 N N . ALA A 1 168 ? -3.261 2.145 -4.171 1.00 97.06 168 ALA A N 1
ATOM 1273 C CA . ALA A 1 168 ? -4.602 2.642 -3.925 1.00 97.06 168 ALA A CA 1
ATOM 1274 C C . ALA A 1 168 ? -5.618 1.608 -4.416 1.00 97.06 168 ALA A C 1
ATOM 1276 O O . ALA A 1 168 ? -5.804 1.424 -5.620 1.00 97.06 168 ALA A O 1
ATOM 1277 N N . ALA A 1 169 ? -6.276 0.957 -3.456 1.00 95.19 169 ALA A N 1
ATOM 1278 C CA . ALA A 1 169 ? -7.446 0.121 -3.686 1.00 95.19 169 ALA A CA 1
ATOM 1279 C C . ALA A 1 169 ? -8.723 0.904 -3.341 1.00 95.19 169 ALA A C 1
ATOM 1281 O O . ALA A 1 169 ? -8.724 1.662 -2.364 1.00 95.19 169 ALA A O 1
ATOM 1282 N N . PRO A 1 170 ? -9.824 0.702 -4.079 1.00 97.12 170 PRO A N 1
ATOM 1283 C CA . PRO A 1 170 ? -11.106 1.278 -3.729 1.00 97.12 170 PRO A CA 1
ATOM 1284 C C . PRO A 1 170 ? -11.668 0.662 -2.443 1.00 97.12 170 PRO A C 1
ATOM 1286 O O . PRO A 1 170 ? -11.355 -0.473 -2.073 1.00 97.12 170 PRO A O 1
ATOM 1289 N N . VAL A 1 171 ? -12.546 1.418 -1.787 1.00 97.88 171 VAL A N 1
ATOM 1290 C CA . VAL A 1 171 ? -13.354 0.953 -0.655 1.00 97.88 171 VAL A CA 1
ATOM 1291 C C . VAL A 1 171 ? -14.621 0.291 -1.187 1.00 97.88 171 VAL A C 1
ATOM 1293 O O . VAL A 1 171 ? -15.342 0.895 -1.982 1.00 97.88 171 VAL A O 1
ATOM 1296 N N . ALA A 1 172 ? -14.903 -0.931 -0.744 1.00 98.19 172 ALA A N 1
ATOM 1297 C CA . ALA A 1 172 ? -16.139 -1.626 -1.075 1.00 98.19 172 ALA A CA 1
ATOM 1298 C C . ALA A 1 172 ? -17.334 -1.029 -0.312 1.00 98.19 172 ALA A C 1
ATOM 1300 O O . ALA A 1 172 ? -17.219 -0.602 0.841 1.00 98.19 172 ALA A O 1
ATOM 1301 N N . ARG A 1 173 ? -18.501 -0.999 -0.962 1.00 98.12 173 ARG A N 1
ATOM 1302 C CA . ARG A 1 173 ? -19.753 -0.462 -0.409 1.00 98.12 173 ARG A CA 1
ATOM 1303 C C . ARG A 1 173 ? -20.890 -1.457 -0.612 1.00 98.12 173 ARG A C 1
ATOM 1305 O O . ARG A 1 173 ? -20.883 -2.240 -1.561 1.00 98.12 173 ARG A O 1
ATOM 1312 N N . ASN A 1 174 ? -21.891 -1.415 0.260 1.00 97.19 174 ASN A N 1
ATOM 1313 C CA . ASN A 1 174 ? -23.133 -2.146 0.024 1.00 97.19 174 ASN A CA 1
ATOM 1314 C C . ASN A 1 174 ? -23.807 -1.647 -1.264 1.00 97.19 174 ASN A C 1
ATOM 1316 O O . ASN A 1 174 ? -23.532 -0.550 -1.751 1.00 97.19 174 ASN A O 1
ATOM 1320 N N . LYS A 1 175 ? -24.728 -2.445 -1.817 1.00 94.25 175 LYS A N 1
ATOM 1321 C CA . LYS A 1 175 ? -25.437 -2.100 -3.066 1.00 94.25 175 LYS A CA 1
ATOM 1322 C C . LYS A 1 175 ? -26.248 -0.801 -2.975 1.00 94.25 175 LYS A C 1
ATOM 1324 O O . LYS A 1 175 ? -26.475 -0.171 -4.000 1.00 94.25 175 LYS A O 1
ATOM 1329 N N . ASP A 1 176 ? -26.680 -0.424 -1.776 1.00 95.62 176 ASP A N 1
ATOM 1330 C CA . ASP A 1 176 ? -27.387 0.829 -1.486 1.00 95.62 176 ASP A CA 1
ATOM 1331 C C . ASP A 1 176 ? -26.439 2.026 -1.258 1.00 95.62 176 ASP A C 1
ATOM 1333 O O . ASP A 1 176 ? -26.892 3.130 -0.975 1.00 95.62 176 ASP A O 1
ATOM 1337 N N . GLY A 1 177 ? -25.123 1.817 -1.381 1.00 95.25 177 GLY A N 1
ATOM 1338 C CA . GLY A 1 177 ? -24.086 2.822 -1.156 1.00 95.25 177 GLY A CA 1
ATOM 1339 C C . GLY A 1 177 ? -23.643 2.961 0.303 1.00 95.25 177 GLY A C 1
ATOM 1340 O O . GLY A 1 177 ? -22.665 3.662 0.568 1.00 95.25 177 GLY A O 1
ATOM 1341 N N . SER A 1 178 ? -24.303 2.285 1.248 1.00 96.50 178 SER A N 1
ATOM 1342 C CA . SER A 1 178 ? -23.914 2.326 2.658 1.00 96.50 178 SER A CA 1
ATOM 1343 C C . SER A 1 178 ? -22.558 1.654 2.899 1.00 96.50 178 SER A C 1
ATOM 1345 O O . SER A 1 178 ? -22.059 0.846 2.105 1.00 96.50 178 SER A O 1
ATOM 1347 N N . ALA A 1 179 ? -21.921 2.019 4.010 1.00 97.19 179 ALA A N 1
ATOM 1348 C CA . ALA A 1 179 ? -20.641 1.456 4.395 1.00 97.19 179 ALA A CA 1
ATOM 1349 C C . ALA A 1 179 ? -20.757 -0.025 4.780 1.00 97.19 179 ALA A C 1
ATOM 1351 O O . ALA A 1 179 ? -21.675 -0.426 5.496 1.00 97.19 179 ALA A O 1
ATOM 1352 N N . ILE A 1 180 ? -19.792 -0.830 4.335 1.00 97.94 180 ILE A N 1
ATOM 1353 C CA . ILE A 1 180 ? -19.642 -2.201 4.823 1.00 97.94 180 ILE A CA 1
ATOM 1354 C C . ILE A 1 180 ? -18.973 -2.130 6.191 1.00 97.94 180 ILE A C 1
ATOM 1356 O O . ILE A 1 180 ? -17.946 -1.468 6.343 1.00 97.94 180 ILE A O 1
ATOM 1360 N N . THR A 1 181 ? -19.542 -2.837 7.166 1.00 97.56 181 THR A N 1
ATOM 1361 C CA . THR A 1 181 ? -18.960 -2.972 8.502 1.00 97.56 181 THR A CA 1
ATOM 1362 C C . THR A 1 181 ? -18.648 -4.429 8.811 1.00 97.56 181 THR A C 1
ATOM 1364 O O . THR A 1 181 ? -19.320 -5.336 8.321 1.00 97.56 181 THR A O 1
ATOM 1367 N N . GLY A 1 182 ? -17.625 -4.663 9.628 1.00 96.50 182 GLY A N 1
ATOM 1368 C CA . GLY A 1 182 ? -17.180 -6.007 9.990 1.00 96.50 182 GLY A CA 1
ATOM 1369 C C . GLY A 1 182 ? -16.391 -6.013 11.290 1.00 96.50 182 GLY A C 1
ATOM 1370 O O . GLY A 1 182 ? -15.907 -4.974 11.734 1.00 96.50 182 GLY A O 1
ATOM 1371 N N . ILE A 1 183 ? -16.292 -7.171 11.937 1.00 97.62 183 ILE A N 1
ATOM 1372 C CA . ILE A 1 183 ? -15.507 -7.304 13.166 1.00 97.62 183 ILE A CA 1
ATOM 1373 C C . ILE A 1 183 ? -14.034 -7.459 12.789 1.00 97.62 183 ILE A C 1
ATOM 1375 O O . ILE A 1 183 ? -13.678 -8.348 12.017 1.00 97.62 183 ILE A O 1
ATOM 1379 N N . VAL A 1 184 ? -13.182 -6.611 13.358 1.00 96.06 184 VAL A N 1
ATOM 1380 C CA . VAL A 1 184 ? -11.726 -6.684 13.232 1.00 96.06 184 VAL A CA 1
ATOM 1381 C C . VAL A 1 184 ? -11.129 -6.950 14.607 1.00 96.06 184 VAL A C 1
ATOM 1383 O O . VAL A 1 184 ? -11.516 -6.327 15.595 1.00 96.06 184 VAL A O 1
ATOM 1386 N N . ARG A 1 185 ? -10.162 -7.868 14.651 1.00 94.88 185 ARG A N 1
ATOM 1387 C CA . ARG A 1 185 ? -9.263 -8.068 15.787 1.00 94.88 185 ARG A CA 1
ATOM 1388 C C . ARG A 1 185 ? -7.936 -7.387 15.477 1.00 94.88 185 ARG A C 1
ATOM 1390 O O . ARG A 1 185 ? -7.332 -7.663 14.445 1.00 94.88 185 ARG A O 1
ATOM 1397 N N . SER A 1 186 ? -7.477 -6.547 16.390 1.00 92.56 186 SER A N 1
ATOM 1398 C CA . SER A 1 186 ? -6.153 -5.938 16.364 1.00 92.56 186 SER A CA 1
ATOM 1399 C C . SER A 1 186 ? -5.393 -6.283 17.634 1.00 92.56 186 SER A C 1
ATOM 1401 O O . SER A 1 186 ? -5.989 -6.404 18.704 1.00 92.56 186 SER A O 1
ATOM 1403 N N . GLU A 1 187 ? -4.079 -6.439 17.516 1.00 92.00 187 GLU A N 1
ATOM 1404 C CA . GLU A 1 187 ? -3.184 -6.631 18.650 1.00 92.00 187 GLU A CA 1
ATOM 1405 C C . GLU A 1 187 ? -2.186 -5.478 18.709 1.00 92.00 187 GLU A C 1
ATOM 1407 O O . GLU A 1 187 ? -1.312 -5.330 17.854 1.00 92.00 187 GLU A O 1
ATOM 1412 N N . ILE A 1 188 ? -2.344 -4.656 19.739 1.00 93.00 188 ILE A N 1
ATOM 1413 C CA . ILE A 1 188 ? -1.571 -3.452 19.977 1.00 93.00 188 ILE A CA 1
ATOM 1414 C C . ILE A 1 188 ? -0.429 -3.782 20.930 1.00 93.00 188 ILE A C 1
ATOM 1416 O O . ILE A 1 188 ? -0.625 -4.285 22.039 1.00 93.00 188 ILE A O 1
ATOM 1420 N N . VAL A 1 189 ? 0.776 -3.439 20.488 1.00 91.81 189 VAL A N 1
ATOM 1421 C CA . VAL A 1 189 ? 2.014 -3.503 21.264 1.00 91.81 189 VAL A CA 1
ATOM 1422 C C . VAL A 1 189 ? 2.724 -2.171 21.099 1.00 91.81 189 VAL A C 1
ATOM 1424 O O . VAL A 1 189 ? 2.804 -1.643 19.990 1.00 91.81 189 VAL A O 1
ATOM 1427 N N . VAL A 1 190 ? 3.245 -1.634 22.199 1.00 91.44 190 VAL A N 1
ATOM 1428 C CA . VAL A 1 190 ? 3.925 -0.335 22.222 1.00 91.44 190 VAL A CA 1
ATOM 1429 C C . VAL A 1 190 ? 5.379 -0.497 22.654 1.00 91.44 190 VAL A C 1
ATOM 1431 O O . VAL A 1 190 ? 5.693 -1.327 23.507 1.00 91.44 190 VAL A O 1
ATOM 1434 N N . GLN A 1 191 ? 6.274 0.295 22.063 1.00 89.75 191 GLN A N 1
ATOM 1435 C CA . GLN A 1 191 ? 7.705 0.282 22.405 1.00 89.75 191 GLN A CA 1
ATOM 1436 C C . GLN A 1 191 ? 8.040 1.194 23.591 1.00 89.75 191 GLN A C 1
ATOM 1438 O O . GLN A 1 191 ? 9.017 0.966 24.298 1.00 89.75 191 GLN A O 1
ATOM 1443 N N . ALA A 1 192 ? 7.202 2.198 23.837 1.00 92.19 192 ALA A N 1
ATOM 1444 C CA . ALA A 1 192 ? 7.287 3.098 24.976 1.00 92.19 192 ALA A CA 1
ATOM 1445 C C . ALA A 1 192 ? 5.883 3.302 25.568 1.00 92.19 192 ALA A C 1
ATOM 1447 O O . ALA A 1 192 ? 4.896 3.147 24.841 1.00 92.19 192 ALA A O 1
ATOM 1448 N N . PRO A 1 193 ? 5.767 3.644 26.865 1.00 95.38 193 PRO A N 1
ATOM 1449 C CA . PRO A 1 193 ? 4.482 3.997 27.453 1.00 95.38 193 PRO A CA 1
ATOM 1450 C C . PRO A 1 193 ? 3.790 5.114 26.662 1.00 95.38 193 PRO A C 1
ATOM 1452 O O . PRO A 1 193 ? 4.390 6.153 26.393 1.00 95.38 193 PRO A O 1
ATOM 1455 N N . THR A 1 194 ? 2.524 4.909 26.304 1.00 95.31 194 THR A N 1
ATOM 1456 C CA . THR A 1 194 ? 1.702 5.895 25.584 1.00 95.31 194 THR A CA 1
ATOM 1457 C C . THR A 1 194 ? 0.243 5.763 25.997 1.00 95.31 194 THR A C 1
ATOM 1459 O O . THR A 1 194 ? -0.204 4.679 26.360 1.00 95.31 194 THR A O 1
ATOM 1462 N N . ARG A 1 195 ? -0.523 6.853 25.941 1.00 96.94 195 ARG A N 1
ATOM 1463 C CA . ARG A 1 195 ? -1.975 6.818 26.180 1.00 96.94 195 ARG A CA 1
ATOM 1464 C C . ARG A 1 195 ? -2.776 6.495 24.930 1.00 96.94 195 ARG A C 1
ATOM 1466 O O . ARG A 1 195 ? -3.866 5.956 25.055 1.00 96.94 195 ARG A O 1
ATOM 1473 N N . THR A 1 196 ? -2.220 6.762 23.754 1.00 94.94 196 THR A N 1
ATOM 1474 C CA . THR A 1 196 ? -2.915 6.605 22.475 1.00 94.94 196 THR A CA 1
ATOM 1475 C C . THR A 1 196 ? -2.131 5.675 21.556 1.00 94.94 196 THR A C 1
ATOM 1477 O O . THR A 1 196 ? -0.898 5.716 21.519 1.00 94.94 196 THR A O 1
ATOM 1480 N N . SER A 1 197 ? -2.851 4.859 20.789 1.00 93.69 197 SER A N 1
ATOM 1481 C CA . SER A 1 197 ? -2.315 4.050 19.691 1.00 93.69 197 SER A CA 1
ATOM 1482 C C . SER A 1 197 ? -3.260 4.085 18.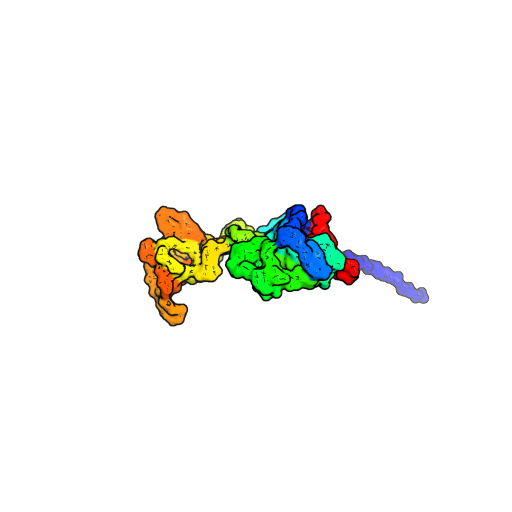489 1.00 93.69 197 SER A C 1
ATOM 1484 O O . SER A 1 197 ? -4.449 4.368 18.634 1.00 93.69 197 SER A O 1
ATOM 1486 N N . ALA A 1 198 ? -2.754 3.776 17.294 1.00 92.56 198 ALA A N 1
ATOM 1487 C CA . ALA A 1 198 ? -3.619 3.467 16.158 1.00 92.56 198 ALA A CA 1
ATOM 1488 C C . ALA A 1 198 ? -4.394 2.165 16.427 1.00 92.56 198 ALA A C 1
ATOM 1490 O O . ALA A 1 198 ? -3.846 1.234 17.023 1.00 92.56 198 ALA A O 1
ATOM 1491 N N . VAL A 1 199 ? -5.639 2.062 15.953 1.00 92.88 199 VAL A N 1
ATOM 1492 C CA . VAL A 1 199 ? -6.472 0.859 16.167 1.00 92.88 199 VAL A CA 1
ATOM 1493 C C . VAL A 1 199 ? -5.892 -0.389 15.499 1.00 92.88 199 VAL A C 1
ATOM 1495 O O . VAL A 1 199 ? -6.107 -1.480 16.004 1.00 92.88 199 VAL A O 1
ATOM 1498 N N . GLY A 1 200 ? -5.124 -0.253 14.414 1.00 82.88 200 GLY A N 1
ATOM 1499 C CA . GLY A 1 200 ? -4.321 -1.315 13.781 1.00 82.88 200 GLY A CA 1
ATOM 1500 C C . GLY A 1 200 ? -2.811 -1.189 14.043 1.00 82.88 200 GLY A C 1
ATOM 1501 O O . GLY A 1 200 ? -1.994 -1.731 13.295 1.00 82.88 200 GLY A O 1
ATOM 1502 N N . GLY A 1 201 ? -2.418 -0.410 15.054 1.00 75.88 201 GLY A N 1
ATOM 1503 C CA . GLY A 1 201 ? -1.020 -0.216 15.431 1.00 75.88 201 GLY A CA 1
ATOM 1504 C C . GLY A 1 201 ? -0.441 -1.437 16.145 1.00 75.88 201 GLY A C 1
ATOM 1505 O O . GLY A 1 201 ? -1.137 -2.103 16.899 1.00 75.88 201 GLY A O 1
ATOM 1506 N N . GLY A 1 202 ? 0.844 -1.711 15.939 1.00 75.88 202 GLY A N 1
ATOM 1507 C CA . GLY A 1 202 ? 1.561 -2.807 16.579 1.00 75.88 202 GLY A CA 1
ATOM 1508 C C . GLY A 1 202 ? 3.033 -2.836 16.174 1.00 75.88 202 GLY A C 1
ATOM 1509 O O . GLY A 1 202 ? 3.481 -2.041 15.344 1.00 75.88 202 GLY A O 1
ATOM 1510 N N . TRP A 1 203 ? 3.781 -3.780 16.749 1.00 74.81 203 TRP A N 1
ATOM 1511 C CA . TRP A 1 203 ? 5.239 -3.880 16.596 1.00 74.81 203 TRP A CA 1
ATOM 1512 C C . TRP A 1 203 ? 5.707 -3.846 15.137 1.00 74.81 203 TRP A C 1
ATOM 1514 O O . TRP A 1 203 ? 6.660 -3.159 14.804 1.00 74.81 203 TRP A O 1
ATOM 1524 N N . PHE A 1 204 ? 5.014 -4.566 14.255 1.00 73.56 204 PHE A N 1
ATOM 1525 C CA . PHE A 1 204 ? 5.393 -4.677 12.848 1.00 73.56 204 PHE A CA 1
ATOM 1526 C C . PHE A 1 204 ? 4.811 -3.586 11.953 1.00 73.56 204 PHE A C 1
ATOM 1528 O O . PHE A 1 204 ? 5.265 -3.420 10.818 1.00 73.56 204 PHE A O 1
ATOM 1535 N N . THR A 1 205 ? 3.772 -2.895 12.420 1.00 73.12 205 THR A N 1
ATOM 1536 C CA . THR A 1 205 ? 3.135 -1.843 11.635 1.00 73.12 205 THR A CA 1
ATOM 1537 C C . THR A 1 205 ? 3.762 -0.483 11.891 1.00 73.12 205 THR A C 1
ATOM 1539 O O . THR A 1 205 ? 3.663 0.352 10.997 1.00 73.12 205 THR A O 1
ATOM 1542 N N . GLU A 1 206 ? 4.410 -0.278 13.049 1.00 68.50 206 GLU A N 1
ATOM 1543 C CA . GLU A 1 206 ? 5.147 0.939 13.454 1.00 68.50 206 GLU A CA 1
ATOM 1544 C C . GLU A 1 206 ? 4.367 2.246 13.199 1.00 68.50 206 GLU A C 1
ATOM 1546 O O . GLU A 1 206 ? 4.937 3.291 12.900 1.00 68.50 206 GLU A O 1
ATOM 1551 N N . GLY A 1 207 ? 3.030 2.191 13.238 1.00 72.12 207 GLY A N 1
ATOM 1552 C CA . GLY A 1 207 ? 2.162 3.321 12.874 1.00 72.12 207 GLY A CA 1
ATOM 1553 C C . GLY A 1 207 ? 2.184 3.705 11.385 1.00 72.12 207 GLY A C 1
ATOM 1554 O O . GLY A 1 207 ? 1.509 4.643 10.982 1.00 72.12 207 GLY A O 1
ATOM 1555 N N . GLY A 1 208 ? 2.913 2.971 10.544 1.00 80.88 208 GLY A N 1
ATOM 1556 C CA . GLY A 1 208 ? 3.025 3.191 9.105 1.00 80.88 208 GLY A CA 1
ATOM 1557 C C . GLY A 1 208 ? 1.889 2.598 8.270 1.00 80.88 208 GLY A C 1
ATOM 1558 O O . GLY A 1 208 ? 2.037 2.566 7.044 1.00 80.88 208 GLY A O 1
ATOM 1559 N N . HIS A 1 209 ? 0.808 2.124 8.902 1.00 87.38 209 HIS A N 1
ATOM 1560 C CA . HIS A 1 209 ? -0.343 1.506 8.243 1.00 87.38 209 HIS A CA 1
ATOM 1561 C C . HIS A 1 209 ? -1.646 2.248 8.528 1.00 87.38 209 HIS A C 1
ATOM 1563 O O . HIS A 1 209 ? -1.938 2.627 9.662 1.00 87.38 209 HIS A O 1
ATOM 1569 N N . ASP A 1 210 ? -2.455 2.393 7.488 1.00 89.62 210 ASP A N 1
ATOM 1570 C CA . ASP A 1 210 ? -3.782 2.974 7.520 1.00 89.62 210 ASP A CA 1
ATOM 1571 C C . ASP A 1 210 ? -4.810 1.943 7.989 1.00 89.62 210 ASP A C 1
ATOM 1573 O O . ASP A 1 210 ? -5.295 1.119 7.216 1.00 89.62 210 ASP A O 1
ATOM 1577 N N . SER A 1 211 ? -5.120 1.982 9.284 1.00 90.56 211 SER A N 1
ATOM 1578 C CA . SER A 1 211 ? -6.044 1.035 9.909 1.00 90.56 211 SER A CA 1
ATOM 1579 C C . SER A 1 211 ? -7.480 1.229 9.421 1.00 90.56 211 SER A C 1
ATOM 1581 O O . SER A 1 211 ? -7.896 2.352 9.116 1.00 90.56 211 SER A O 1
ATOM 1583 N N . TYR A 1 212 ? -8.267 0.149 9.431 1.00 94.31 212 TYR A N 1
ATOM 1584 C CA . TYR A 1 212 ? -9.708 0.268 9.239 1.00 94.31 212 TYR A CA 1
ATOM 1585 C C . TYR A 1 212 ? -10.305 1.164 10.339 1.00 94.31 212 TYR A C 1
ATOM 1587 O O . TYR A 1 212 ? -10.053 0.921 11.520 1.00 94.31 212 TYR A O 1
ATOM 1595 N N . PRO A 1 213 ? -11.062 2.216 9.992 1.00 96.38 213 PRO A N 1
ATOM 1596 C CA . PRO A 1 213 ? -11.716 3.048 10.991 1.00 96.38 213 PRO A CA 1
ATOM 1597 C C . PRO A 1 213 ? -12.792 2.254 11.742 1.00 96.38 213 PRO A C 1
ATOM 1599 O O . PRO A 1 213 ? -13.456 1.398 11.157 1.00 96.38 213 PRO A O 1
ATOM 1602 N N . THR A 1 214 ? -13.004 2.550 13.025 1.00 97.94 214 THR A N 1
ATOM 1603 C CA . THR A 1 214 ? -14.178 2.057 13.754 1.00 97.94 214 THR A CA 1
ATOM 1604 C C . THR A 1 214 ? -15.459 2.661 13.174 1.00 97.94 214 THR A C 1
ATOM 1606 O O . THR A 1 214 ? -15.500 3.832 12.799 1.00 97.94 214 THR A O 1
ATOM 1609 N N . ALA A 1 215 ? -16.520 1.860 13.110 1.00 98.06 215 ALA A N 1
ATOM 1610 C CA . ALA A 1 215 ? -17.844 2.281 12.664 1.00 98.06 215 ALA A CA 1
ATOM 1611 C C . ALA A 1 215 ? -18.532 3.230 13.664 1.00 98.06 215 ALA A C 1
ATOM 1613 O O . ALA A 1 215 ? -19.457 3.948 13.297 1.00 98.06 215 ALA A O 1
ATOM 1614 N N . SER A 1 216 ? -18.091 3.231 14.925 1.00 97.56 216 SER A N 1
ATOM 1615 C CA . SER A 1 216 ? -18.547 4.146 15.974 1.00 97.56 216 SER A CA 1
ATOM 1616 C C . SER A 1 216 ? -17.400 4.441 16.932 1.00 97.56 216 SER A C 1
ATOM 1618 O O . SER A 1 216 ? -16.673 3.527 17.324 1.00 97.56 216 SER A O 1
ATOM 1620 N N . THR A 1 217 ? -17.246 5.703 17.335 1.00 98.00 217 THR A N 1
ATOM 1621 C CA . THR A 1 217 ? -16.302 6.077 18.398 1.00 98.00 217 THR A CA 1
ATOM 1622 C C . THR A 1 217 ? -16.872 5.871 19.804 1.00 98.00 217 THR A C 1
ATOM 1624 O O . THR A 1 217 ? -16.121 5.921 20.773 1.00 98.00 217 THR A O 1
ATOM 1627 N N . ASP A 1 218 ? -18.179 5.624 19.927 1.00 97.56 218 ASP A N 1
ATOM 1628 C CA . ASP A 1 218 ? -18.802 5.195 21.180 1.00 97.56 218 ASP A CA 1
ATOM 1629 C C . ASP A 1 218 ? -18.514 3.706 21.408 1.00 97.56 218 ASP A C 1
ATOM 1631 O O . ASP A 1 218 ? -18.926 2.851 20.619 1.00 97.56 218 ASP A O 1
ATOM 1635 N N . ASN A 1 219 ? -17.786 3.406 22.482 1.00 97.81 219 ASN A N 1
ATOM 1636 C CA . ASN A 1 219 ? -17.469 2.050 22.908 1.00 97.81 219 ASN A CA 1
ATOM 1637 C C . ASN A 1 219 ? -18.362 1.548 24.057 1.00 97.81 219 ASN A C 1
ATOM 1639 O O . ASN A 1 219 ? -18.198 0.402 24.461 1.00 97.81 219 ASN A O 1
ATOM 1643 N N . GLY A 1 220 ? -19.270 2.359 24.602 1.00 97.56 220 GLY A N 1
ATOM 1644 C CA . GLY A 1 220 ? -20.168 1.992 25.702 1.00 97.56 220 GLY A CA 1
ATOM 1645 C C . GLY A 1 220 ? -21.538 1.495 25.237 1.00 97.56 220 GLY A C 1
ATOM 1646 O O . GLY A 1 220 ? -22.186 0.718 25.942 1.00 97.56 220 GLY A O 1
ATOM 1647 N N . THR A 1 221 ? -21.968 1.893 24.038 1.00 97.75 221 THR A N 1
ATOM 1648 C CA . THR A 1 221 ? -23.264 1.498 23.470 1.00 97.75 221 THR A CA 1
ATOM 1649 C C . THR A 1 221 ? -23.133 0.289 22.547 1.00 97.75 221 THR A C 1
ATOM 1651 O O . THR A 1 221 ? -22.285 0.241 21.656 1.00 97.75 221 THR A O 1
ATOM 1654 N N . LYS A 1 222 ? -24.011 -0.705 22.733 1.00 97.81 222 LYS A N 1
ATOM 1655 C CA . LYS A 1 222 ? -24.092 -1.872 21.843 1.00 97.81 222 LYS A CA 1
ATOM 1656 C C . LYS A 1 222 ? -24.600 -1.466 20.461 1.00 97.81 222 LYS A C 1
ATOM 1658 O O . LYS A 1 222 ? -25.549 -0.693 20.343 1.00 97.81 222 LYS A O 1
ATOM 1663 N N . PHE A 1 223 ? -24.027 -2.065 19.424 1.00 97.62 223 PHE A N 1
ATOM 1664 C CA . PHE A 1 223 ? -24.591 -2.035 18.077 1.00 97.62 223 PHE A CA 1
ATOM 1665 C C . PHE A 1 223 ? -25.957 -2.741 18.053 1.00 97.62 223 PHE A C 1
ATOM 1667 O O . PHE A 1 223 ? -26.298 -3.500 18.962 1.00 97.62 223 PHE A O 1
ATOM 1674 N N . ALA A 1 224 ? -26.743 -2.512 16.997 1.00 96.12 224 ALA A N 1
ATOM 1675 C CA . ALA A 1 224 ? -28.093 -3.070 16.860 1.00 96.12 224 ALA A CA 1
ATOM 1676 C C . ALA A 1 224 ? -28.141 -4.611 16.919 1.00 96.12 224 ALA A C 1
ATOM 1678 O O . ALA A 1 224 ? -29.144 -5.182 17.335 1.00 96.12 224 ALA A O 1
ATOM 1679 N N . ASP A 1 225 ? -27.049 -5.281 16.543 1.00 97.00 225 ASP A N 1
ATOM 1680 C CA . ASP A 1 225 ? -26.884 -6.737 16.624 1.00 97.00 225 ASP A CA 1
ATOM 1681 C C . ASP A 1 225 ? -26.357 -7.226 17.989 1.00 97.00 225 ASP A C 1
ATOM 1683 O O . ASP A 1 225 ? -26.048 -8.403 18.161 1.00 97.00 225 ASP A O 1
ATOM 1687 N N . GLY A 1 226 ? -26.252 -6.331 18.974 1.00 97.56 226 GLY A N 1
ATOM 1688 C CA . GLY A 1 226 ? -25.778 -6.624 20.322 1.00 97.56 226 GLY A CA 1
ATOM 1689 C C . GLY A 1 226 ? -24.256 -6.621 20.481 1.00 97.56 226 GLY A C 1
ATOM 1690 O O . GLY A 1 226 ? -23.782 -6.798 21.606 1.00 97.56 226 GLY A O 1
ATOM 1691 N N . PHE A 1 227 ? -23.488 -6.399 19.407 1.00 98.31 227 PHE A N 1
ATOM 1692 C CA . PHE A 1 227 ? -22.030 -6.324 19.480 1.00 98.31 227 PHE A CA 1
ATOM 1693 C C . PHE A 1 227 ? -21.577 -5.120 20.317 1.00 98.31 227 PHE A C 1
ATOM 1695 O O . PHE A 1 227 ? -22.084 -4.012 20.156 1.00 98.31 227 PHE A O 1
ATOM 1702 N N . LEU A 1 228 ? -20.584 -5.331 21.180 1.00 98.19 228 LEU A N 1
ATOM 1703 C CA . LEU A 1 228 ? -19.885 -4.282 21.918 1.00 98.19 228 LEU A CA 1
ATOM 1704 C C . LEU A 1 228 ? -18.383 -4.477 21.687 1.00 98.19 228 LEU A C 1
ATOM 1706 O O . LEU A 1 228 ? -17.915 -5.611 21.816 1.00 98.19 228 LEU A O 1
ATOM 1710 N N . PRO A 1 229 ? -17.624 -3.428 21.333 1.00 98.44 229 PRO A N 1
ATOM 1711 C CA . PRO A 1 229 ? -16.188 -3.563 21.165 1.00 98.44 229 PRO A CA 1
ATOM 1712 C C . PRO A 1 229 ? -15.525 -3.876 22.513 1.00 98.44 229 PRO A C 1
ATOM 1714 O O . PRO A 1 229 ? -15.974 -3.408 23.560 1.00 98.44 229 PRO A O 1
ATOM 1717 N N . THR A 1 230 ? -14.453 -4.661 22.496 1.00 98.44 230 THR A N 1
ATOM 1718 C CA . THR A 1 230 ? -13.742 -5.089 23.705 1.00 98.44 230 THR A CA 1
ATOM 1719 C C . THR A 1 230 ? -12.257 -4.789 23.600 1.00 98.44 230 THR A C 1
ATOM 1721 O O . THR A 1 230 ? -11.659 -4.879 22.527 1.00 98.44 230 THR A O 1
ATOM 1724 N N . LEU A 1 231 ? -11.664 -4.448 24.743 1.00 98.62 231 LEU A N 1
ATOM 1725 C CA . LEU A 1 231 ? -10.226 -4.331 24.915 1.00 98.62 231 LEU A CA 1
ATOM 1726 C C . LEU A 1 231 ? -9.800 -5.303 26.012 1.00 98.62 231 LEU A C 1
ATOM 1728 O O . LEU A 1 231 ? -10.352 -5.288 27.113 1.00 98.62 231 LEU A O 1
ATOM 1732 N N . THR A 1 232 ? -8.824 -6.153 25.723 1.00 98.44 232 THR A N 1
ATOM 1733 C CA . THR A 1 232 ? -8.219 -7.035 26.726 1.00 98.44 232 THR A CA 1
ATOM 1734 C C . THR A 1 232 ? -6.714 -6.846 26.767 1.00 98.44 232 THR A C 1
ATOM 1736 O O . THR A 1 232 ? -6.117 -6.364 25.807 1.00 98.44 232 THR A O 1
ATOM 1739 N N . VAL A 1 233 ? -6.090 -7.218 27.880 1.00 98.31 233 VAL A N 1
ATOM 1740 C CA . VAL A 1 233 ? -4.637 -7.192 28.046 1.00 98.31 233 VAL A CA 1
ATOM 1741 C C . VAL A 1 233 ? -4.122 -8.541 28.531 1.00 98.31 233 VAL A C 1
ATOM 1743 O O . VAL A 1 233 ? -4.725 -9.179 29.395 1.00 98.31 233 VAL A O 1
ATOM 1746 N N . ARG A 1 234 ? -2.986 -8.980 27.987 1.00 97.38 234 ARG A N 1
ATOM 1747 C CA . ARG A 1 234 ? -2.254 -10.173 28.436 1.00 97.38 234 ARG A CA 1
ATOM 1748 C C . ARG A 1 234 ? -0.747 -9.992 28.285 1.00 97.38 234 ARG A C 1
ATOM 1750 O O . ARG A 1 234 ? -0.290 -9.185 27.486 1.00 97.38 234 ARG A O 1
ATOM 1757 N N . VAL A 1 235 ? 0.036 -10.745 29.056 1.00 95.12 235 VAL A N 1
ATOM 1758 C CA . VAL A 1 235 ? 1.516 -10.684 29.020 1.00 95.12 235 VAL A CA 1
ATOM 1759 C C . VAL A 1 235 ? 2.114 -11.720 28.059 1.00 95.12 235 VAL A C 1
ATOM 1761 O O . VAL A 1 235 ? 3.215 -11.547 27.550 1.00 95.12 235 VAL A O 1
ATOM 1764 N N . ARG A 1 236 ? 1.393 -12.813 27.792 1.00 93.88 236 ARG A N 1
ATOM 1765 C CA . ARG A 1 236 ? 1.790 -13.871 26.853 1.00 93.88 236 ARG A CA 1
ATOM 1766 C C . ARG A 1 236 ? 0.634 -14.157 25.914 1.00 93.88 236 ARG A C 1
ATOM 1768 O O . ARG A 1 236 ? -0.512 -14.072 26.343 1.00 93.88 236 ARG A O 1
ATOM 1775 N N . GLU A 1 237 ? 0.938 -14.529 24.675 1.00 91.00 237 GLU A N 1
ATOM 1776 C CA . GLU A 1 237 ? -0.078 -14.832 23.661 1.00 91.00 237 GLU A CA 1
ATOM 1777 C C . GLU A 1 237 ? -1.052 -15.911 24.153 1.00 91.00 237 GLU A C 1
ATOM 1779 O O . GLU A 1 237 ? -2.258 -15.691 24.106 1.00 91.00 237 GLU A O 1
ATOM 1784 N N . SER A 1 238 ? -0.521 -16.969 24.771 1.00 94.81 238 SER A N 1
ATOM 1785 C CA . SER A 1 238 ? -1.283 -18.107 25.290 1.00 94.81 238 SER A CA 1
ATOM 1786 C C . SER A 1 238 ? -1.984 -17.864 26.634 1.00 94.81 238 SER A C 1
ATOM 1788 O O . SER A 1 238 ? -2.628 -18.771 27.161 1.00 94.81 238 SER A O 1
ATOM 1790 N N . ALA A 1 239 ? -1.797 -16.699 27.263 1.00 95.44 239 ALA A N 1
ATOM 1791 C CA . ALA A 1 239 ? -2.449 -16.383 28.532 1.00 95.44 239 ALA A CA 1
ATOM 1792 C C . ALA A 1 239 ? -3.885 -15.886 28.290 1.00 95.44 239 ALA A C 1
ATOM 1794 O O . ALA A 1 239 ? -4.134 -15.222 27.284 1.00 95.44 239 ALA A O 1
ATOM 1795 N N . PRO A 1 240 ? -4.832 -16.135 29.211 1.00 95.25 240 PRO A N 1
ATOM 1796 C CA . PRO A 1 240 ? -6.160 -15.544 29.099 1.00 95.25 240 PRO A CA 1
ATOM 1797 C C . PRO A 1 240 ? -6.068 -14.011 29.141 1.00 95.25 240 PRO A C 1
ATOM 1799 O O . PRO A 1 240 ? -5.334 -13.445 29.954 1.00 95.25 240 PRO A O 1
ATOM 1802 N N . GLY A 1 241 ? -6.817 -13.344 28.261 1.00 97.06 241 GLY A N 1
ATOM 1803 C CA . GLY A 1 241 ? -6.949 -11.889 28.266 1.00 97.06 241 GLY A CA 1
ATOM 1804 C C . GLY A 1 241 ? -7.735 -11.402 29.482 1.00 97.06 241 GLY A C 1
ATOM 1805 O O . GLY A 1 241 ? -8.791 -11.944 29.804 1.00 97.06 241 GLY A O 1
ATOM 1806 N N . VAL A 1 242 ? -7.237 -10.358 30.143 1.00 98.25 242 VAL A N 1
ATOM 1807 C CA . VAL A 1 242 ? -7.964 -9.635 31.192 1.00 98.25 242 VAL A CA 1
ATOM 1808 C C . VAL A 1 242 ? -8.704 -8.472 30.544 1.00 98.25 242 VAL A C 1
ATOM 1810 O O . VAL A 1 242 ? -8.086 -7.658 29.860 1.00 98.25 242 VAL A O 1
ATOM 1813 N N . VAL A 1 243 ? -10.020 -8.396 30.734 1.00 98.56 243 VAL A N 1
ATOM 1814 C CA . VAL A 1 243 ? -10.846 -7.314 30.177 1.00 98.56 243 VAL A CA 1
ATOM 1815 C C . VAL A 1 243 ? -10.457 -5.976 30.801 1.00 98.56 243 VAL A C 1
ATOM 1817 O O . VAL A 1 243 ? -10.377 -5.859 32.022 1.00 98.56 243 VAL A O 1
ATOM 1820 N N . ILE A 1 244 ? -10.264 -4.969 29.952 1.00 98.75 244 ILE A N 1
ATOM 1821 C CA . ILE A 1 244 ? -10.225 -3.562 30.345 1.00 98.75 244 ILE A CA 1
ATOM 1822 C C . ILE A 1 244 ? -11.650 -3.014 30.154 1.00 98.75 244 ILE A C 1
ATOM 1824 O O . ILE A 1 244 ? -12.137 -3.013 29.017 1.00 98.75 244 ILE A O 1
ATOM 1828 N N . PRO A 1 245 ? -12.347 -2.595 31.230 1.00 98.62 245 PRO A N 1
ATOM 1829 C CA . PRO A 1 245 ? -13.714 -2.083 31.144 1.00 98.62 245 PRO A CA 1
ATOM 1830 C C . PRO A 1 245 ? -13.854 -0.955 30.117 1.00 98.62 245 PRO A C 1
ATOM 1832 O O . PRO A 1 245 ? -12.974 -0.108 30.003 1.00 98.62 245 PRO A O 1
ATOM 1835 N N . ASN A 1 246 ? -14.975 -0.894 29.394 1.00 98.19 246 ASN A N 1
ATOM 1836 C CA . ASN A 1 246 ? -15.222 0.145 28.381 1.00 98.19 246 ASN A CA 1
ATOM 1837 C C . ASN A 1 246 ? -15.259 1.573 28.955 1.00 98.19 246 ASN A C 1
ATOM 1839 O O . ASN A 1 246 ? -15.068 2.522 28.207 1.00 98.19 246 ASN A O 1
ATOM 1843 N N . SER A 1 247 ? -15.443 1.732 30.271 1.00 98.06 247 SER A N 1
ATOM 1844 C CA . SER A 1 247 ? -15.280 3.012 30.977 1.00 98.06 247 SER A CA 1
ATOM 1845 C C . SER A 1 247 ? -13.832 3.505 31.039 1.00 98.06 247 SER A C 1
ATOM 1847 O O . SER A 1 247 ? -13.602 4.684 31.297 1.00 98.06 247 SER A O 1
ATOM 1849 N N . ASP A 1 248 ? -12.865 2.613 30.825 1.00 98.50 248 ASP A N 1
ATOM 1850 C CA . ASP A 1 248 ? -11.445 2.865 31.071 1.00 98.50 248 ASP A CA 1
ATOM 1851 C C . ASP A 1 248 ? -10.670 3.110 29.770 1.00 98.50 248 ASP A C 1
ATOM 1853 O O . ASP A 1 248 ? -9.461 3.319 29.807 1.00 98.50 248 ASP A O 1
ATOM 1857 N N . TRP A 1 249 ? -11.330 3.074 28.613 1.00 98.56 249 TRP A N 1
ATOM 1858 C CA . TRP A 1 249 ? -10.731 3.355 27.308 1.00 98.56 249 TRP A CA 1
ATOM 1859 C C . TRP A 1 249 ? -11.763 3.990 26.372 1.00 98.56 249 TRP A C 1
ATOM 1861 O O . TRP A 1 249 ? -12.956 3.969 26.656 1.00 98.56 249 TRP A O 1
ATOM 1871 N N . SER A 1 250 ? -11.324 4.567 25.257 1.00 98.25 250 SER A N 1
ATOM 1872 C CA . SER A 1 250 ? -12.209 5.143 24.235 1.00 98.25 250 SER A CA 1
ATOM 1873 C C . SER A 1 250 ? -11.583 5.058 22.843 1.00 98.25 250 SER A C 1
ATOM 1875 O O . SER A 1 250 ? -10.364 4.930 22.706 1.00 98.25 250 SER A O 1
ATOM 1877 N N . PHE A 1 251 ? -12.395 5.135 21.784 1.00 98.50 251 PHE A N 1
ATOM 1878 C CA . PHE A 1 251 ? -11.868 5.386 20.440 1.00 98.50 251 PHE A CA 1
ATOM 1879 C C . PHE A 1 251 ? -11.564 6.873 20.286 1.00 98.50 251 PHE A C 1
ATOM 1881 O O . PHE A 1 251 ? -12.465 7.714 20.339 1.00 98.50 251 PHE A O 1
ATOM 1888 N N . GLY A 1 252 ? -10.293 7.200 20.090 1.00 97.19 252 GLY A N 1
ATOM 1889 C CA . GLY A 1 252 ? -9.856 8.579 19.987 1.00 97.19 252 GLY A CA 1
ATOM 1890 C C . GLY A 1 252 ? -8.419 8.817 20.400 1.00 97.19 252 GLY A C 1
ATOM 1891 O O . GLY A 1 252 ? -7.698 7.914 20.823 1.00 97.19 252 GLY A O 1
ATOM 1892 N N . ASP A 1 253 ? -8.031 10.081 20.303 1.00 95.38 253 ASP A N 1
ATOM 1893 C CA . ASP A 1 253 ? -6.835 10.630 20.931 1.00 95.38 253 ASP A CA 1
ATOM 1894 C C . ASP A 1 253 ? -7.203 11.210 22.303 1.00 95.38 253 ASP A C 1
ATOM 1896 O O . ASP A 1 253 ? -7.138 12.415 22.544 1.00 95.38 253 ASP A O 1
ATOM 1900 N N . CYS A 1 254 ? -7.709 10.323 23.161 1.00 93.88 254 CYS A N 1
ATOM 1901 C CA . CYS A 1 254 ? -8.282 10.601 24.477 1.00 93.88 254 CYS A CA 1
ATOM 1902 C C . CYS A 1 254 ? -9.429 11.616 24.432 1.00 93.88 254 CYS A C 1
ATOM 1904 O O . CYS A 1 254 ? -10.573 11.225 24.210 1.00 93.88 254 CYS A O 1
ATOM 1906 N N . ASP A 1 255 ? -9.131 12.904 24.589 1.00 91.06 255 ASP A N 1
ATOM 1907 C CA . ASP A 1 255 ? -10.130 13.975 24.667 1.00 91.06 255 ASP A CA 1
ATOM 1908 C C . ASP A 1 255 ? -10.807 14.260 23.316 1.00 91.06 255 ASP A C 1
ATOM 1910 O O . ASP A 1 255 ? -11.812 14.969 23.247 1.00 91.06 255 ASP A O 1
ATOM 1914 N N . LYS A 1 256 ? -10.259 13.715 22.223 1.00 96.00 256 LYS A N 1
ATOM 1915 C CA . LYS A 1 256 ? -10.775 13.903 20.868 1.00 96.00 256 LYS A CA 1
ATOM 1916 C C . LYS A 1 256 ? -11.177 12.566 20.236 1.00 96.00 256 LYS A C 1
ATOM 1918 O O . LYS A 1 256 ? -10.292 11.746 19.982 1.00 96.00 256 LYS A O 1
ATOM 1923 N N . PRO A 1 257 ? -12.464 12.365 19.891 1.00 97.38 257 PRO A N 1
ATOM 1924 C CA . PRO A 1 257 ? -12.892 11.211 19.108 1.00 97.38 257 PRO A CA 1
ATOM 1925 C C . PRO A 1 257 ? -12.134 11.111 17.778 1.00 97.38 257 PRO A C 1
ATOM 1927 O O . PRO A 1 257 ? -11.983 12.096 17.053 1.00 97.38 257 PRO A O 1
ATOM 1930 N N . ASP A 1 258 ? -11.663 9.909 17.460 1.00 97.44 258 ASP A N 1
ATOM 1931 C CA . ASP A 1 258 ? -10.937 9.585 16.231 1.00 97.44 258 ASP A CA 1
ATOM 1932 C C . ASP A 1 258 ? -11.181 8.109 15.906 1.00 97.44 258 ASP A C 1
ATOM 1934 O O . ASP A 1 258 ? -10.911 7.225 16.719 1.00 97.44 258 ASP A O 1
ATOM 1938 N N . ALA A 1 259 ? -11.702 7.837 14.710 1.00 97.25 259 ALA A N 1
ATOM 1939 C CA . ALA A 1 259 ? -12.091 6.492 14.312 1.00 97.25 259 ALA A CA 1
ATOM 1940 C C . ALA A 1 259 ? -10.895 5.546 14.086 1.00 97.25 259 ALA A C 1
ATOM 1942 O O . ALA A 1 259 ? -11.081 4.337 13.990 1.00 97.25 259 ALA A O 1
ATOM 1943 N N . LYS A 1 260 ? -9.668 6.064 13.972 1.00 95.19 260 LYS A N 1
ATOM 1944 C CA . LYS A 1 260 ? -8.459 5.268 13.706 1.00 95.19 260 LYS A CA 1
ATOM 1945 C C . LYS A 1 260 ? -7.524 5.180 14.905 1.00 95.19 260 LYS A C 1
ATOM 1947 O O . LYS A 1 260 ? -6.447 4.592 14.789 1.00 95.19 260 LYS A O 1
ATOM 1952 N N . LYS A 1 261 ? -7.925 5.714 16.059 1.00 95.88 261 LYS A N 1
ATOM 1953 C CA . LYS A 1 261 ? -7.144 5.669 17.296 1.00 95.88 261 LYS A CA 1
ATOM 1954 C C . LYS A 1 261 ? -7.925 5.042 18.441 1.00 95.88 261 LYS A C 1
ATOM 1956 O O . LYS A 1 261 ? -9.151 5.019 18.454 1.00 95.88 261 LYS A O 1
ATOM 1961 N N . VAL A 1 262 ? -7.183 4.554 19.420 1.00 97.06 262 VAL A N 1
ATOM 1962 C CA . VAL A 1 262 ? -7.695 4.099 20.707 1.00 97.06 262 VAL A CA 1
ATOM 1963 C C . VAL A 1 262 ? -6.877 4.752 21.813 1.00 97.06 262 VAL A C 1
ATOM 1965 O O . VAL A 1 262 ? -5.645 4.774 21.748 1.00 97.06 262 VAL A O 1
ATOM 1968 N N . CYS A 1 263 ? -7.567 5.275 22.820 1.00 97.94 263 CYS A N 1
ATOM 1969 C CA . CYS A 1 263 ? -6.965 5.815 24.024 1.00 97.94 263 CYS A CA 1
ATOM 1970 C C . CYS A 1 263 ? -7.251 4.917 25.222 1.00 97.94 263 CYS A C 1
ATOM 1972 O O . CYS A 1 263 ? -8.378 4.482 25.445 1.00 97.94 263 CYS A O 1
ATOM 1974 N N . LEU A 1 264 ? -6.212 4.700 26.018 1.00 98.38 264 LEU A N 1
ATOM 1975 C CA . LEU A 1 264 ? -6.250 4.112 27.345 1.00 98.38 264 LEU A CA 1
ATOM 1976 C C . LEU A 1 264 ? -5.619 5.140 28.300 1.00 98.38 264 LEU A C 1
ATOM 1978 O O . LEU A 1 264 ? -4.390 5.246 28.335 1.00 98.38 264 LEU A O 1
ATOM 1982 N N . PRO A 1 265 ? -6.401 5.913 29.082 1.00 98.06 265 PRO A N 1
ATOM 1983 C CA . PRO A 1 265 ? -5.869 6.933 29.992 1.00 98.06 265 PRO A CA 1
ATOM 1984 C C . PRO A 1 265 ? -4.832 6.397 30.990 1.00 98.06 265 PRO A C 1
ATOM 1986 O O . PRO A 1 265 ? -3.850 7.081 31.296 1.00 98.06 265 PRO A O 1
ATOM 1989 N N . ALA A 1 266 ? -5.008 5.147 31.437 1.00 97.38 266 ALA A N 1
ATOM 1990 C CA . ALA A 1 266 ? -4.060 4.429 32.294 1.00 97.38 266 ALA A CA 1
ATOM 1991 C C . ALA A 1 266 ? -2.722 4.081 31.600 1.00 97.38 266 ALA A C 1
ATOM 1993 O O . ALA A 1 266 ? -1.748 3.741 32.272 1.00 97.38 266 ALA A O 1
ATOM 1994 N N . GLY A 1 267 ? -2.664 4.196 30.271 1.00 97.06 267 GLY A N 1
ATOM 1995 C CA . GLY A 1 267 ? -1.494 3.970 29.432 1.00 97.06 267 GLY A CA 1
ATOM 1996 C C . GLY A 1 267 ? -1.347 2.532 28.931 1.00 97.06 267 GLY A C 1
ATOM 1997 O O . GLY A 1 267 ? -1.409 1.566 29.695 1.00 97.06 267 GLY A O 1
ATOM 1998 N N . PHE A 1 268 ? -1.065 2.402 27.636 1.00 96.62 268 PHE A N 1
ATOM 1999 C CA . PHE A 1 268 ? -0.472 1.210 27.042 1.00 96.62 268 PHE A CA 1
ATOM 2000 C C . PHE A 1 268 ? 0.973 1.056 27.531 1.00 96.62 268 PHE A C 1
ATOM 2002 O O . PHE A 1 268 ? 1.731 2.030 27.573 1.00 96.62 268 PHE A O 1
ATOM 2009 N N . LYS A 1 269 ? 1.365 -0.168 27.894 1.00 96.19 269 LYS A N 1
ATOM 2010 C CA . LYS A 1 269 ? 2.676 -0.488 28.472 1.00 96.19 269 LYS A CA 1
ATOM 2011 C C . LYS A 1 269 ? 3.468 -1.435 27.567 1.00 96.19 269 LYS A C 1
ATOM 2013 O O . LYS A 1 269 ? 2.889 -2.393 27.052 1.00 96.19 269 LYS A O 1
ATOM 2018 N N . PRO A 1 270 ? 4.791 -1.241 27.425 1.00 94.50 270 PRO A N 1
ATOM 2019 C CA . PRO A 1 270 ? 5.652 -2.235 26.794 1.00 94.50 270 PRO A CA 1
ATOM 2020 C C . PRO A 1 270 ? 5.551 -3.610 27.471 1.00 94.50 270 PRO A C 1
ATOM 2022 O O . PRO A 1 270 ? 5.228 -3.718 28.659 1.00 94.50 270 PRO A O 1
ATOM 2025 N N . GLY A 1 271 ? 5.812 -4.672 26.706 1.00 93.44 271 GLY A N 1
ATOM 2026 C CA . GLY A 1 271 ? 5.756 -6.057 27.196 1.00 93.44 271 GLY A CA 1
ATOM 2027 C C . GLY A 1 271 ? 4.344 -6.604 27.449 1.00 93.44 271 GLY A C 1
ATOM 2028 O O . GLY A 1 271 ? 4.210 -7.670 28.042 1.00 93.44 271 GLY A O 1
ATOM 2029 N N . HIS A 1 272 ? 3.302 -5.890 27.016 1.00 95.31 272 HIS A N 1
ATOM 2030 C CA . HIS A 1 272 ? 1.909 -6.327 27.089 1.00 95.31 272 HIS A CA 1
ATOM 2031 C C . HIS A 1 272 ? 1.302 -6.396 25.684 1.00 95.31 272 HIS A C 1
ATOM 2033 O O . HIS A 1 272 ? 1.643 -5.599 24.809 1.00 95.31 272 HIS A O 1
ATOM 2039 N N . LEU A 1 273 ? 0.390 -7.346 25.494 1.00 95.31 273 LEU A N 1
ATOM 2040 C CA . LEU A 1 273 ? -0.424 -7.515 24.297 1.00 95.31 273 LEU A CA 1
ATOM 2041 C C . LEU A 1 273 ? -1.824 -6.995 24.607 1.00 95.31 273 LEU A C 1
ATOM 2043 O O . LEU A 1 273 ? -2.511 -7.554 25.467 1.00 95.31 273 LEU A O 1
ATOM 2047 N N . TYR A 1 274 ? -2.230 -5.929 23.926 1.00 96.50 274 TYR A N 1
ATOM 2048 C CA . TYR A 1 274 ? -3.569 -5.369 24.046 1.00 96.50 274 TYR A CA 1
ATOM 2049 C C . TYR A 1 274 ? -4.397 -5.802 22.845 1.00 96.50 274 TYR A C 1
ATOM 2051 O O . TYR A 1 274 ? -4.100 -5.423 21.718 1.00 96.50 274 TYR A O 1
ATOM 2059 N N . GLU A 1 275 ? -5.429 -6.599 23.064 1.00 96.44 275 GLU A N 1
ATOM 2060 C CA . GLU A 1 275 ? -6.299 -7.064 21.992 1.00 96.44 275 GLU A CA 1
ATOM 2061 C C . GLU A 1 275 ? -7.558 -6.214 21.934 1.00 96.44 275 GLU A C 1
ATOM 2063 O O . GLU A 1 275 ? -8.345 -6.197 22.880 1.00 96.44 275 GLU A O 1
ATOM 2068 N N . LEU A 1 276 ? -7.731 -5.527 20.810 1.00 97.38 276 LEU A N 1
ATOM 2069 C CA . LEU A 1 276 ? -8.898 -4.721 20.496 1.00 97.38 276 LEU A CA 1
ATOM 2070 C C . LEU A 1 276 ? -9.755 -5.473 19.474 1.00 97.38 276 LEU A C 1
ATOM 2072 O O . LEU A 1 276 ? -9.332 -5.677 18.335 1.00 97.38 276 LEU A O 1
ATOM 2076 N N . ILE A 1 277 ? -10.967 -5.854 19.864 1.00 97.81 277 ILE A N 1
ATOM 2077 C CA . ILE A 1 277 ? -11.985 -6.393 18.958 1.00 97.81 277 ILE A CA 1
ATOM 2078 C C . ILE A 1 277 ? -13.035 -5.306 18.757 1.00 97.81 277 ILE A C 1
ATOM 2080 O O . ILE A 1 277 ? -13.682 -4.876 19.710 1.00 97.81 277 ILE A O 1
ATOM 2084 N N . TYR A 1 278 ? -13.210 -4.838 17.524 1.00 98.25 278 TYR A N 1
ATOM 2085 C CA . TYR A 1 278 ? -14.083 -3.702 17.226 1.00 98.25 278 TYR A CA 1
ATOM 2086 C C . TYR A 1 278 ? -14.826 -3.865 15.905 1.00 98.25 278 TYR A C 1
ATOM 2088 O O . TYR A 1 278 ? -14.443 -4.659 15.046 1.00 98.25 278 TYR A O 1
ATOM 2096 N N . ARG A 1 279 ? -15.915 -3.106 15.745 1.00 98.25 279 ARG A N 1
ATOM 2097 C CA . ARG A 1 279 ? -16.646 -3.014 14.482 1.00 98.25 279 ARG A CA 1
ATOM 2098 C C . ARG A 1 279 ? -15.935 -1.986 13.613 1.00 98.25 279 ARG A C 1
ATOM 2100 O O . ARG A 1 279 ? -16.044 -0.792 13.864 1.00 98.25 279 ARG A O 1
ATOM 2107 N N . ALA A 1 280 ? -15.204 -2.450 12.617 1.00 97.88 280 ALA A N 1
ATOM 2108 C CA . ALA A 1 280 ? -14.589 -1.618 11.601 1.00 97.88 280 ALA A CA 1
ATOM 2109 C C . ALA A 1 280 ? -15.584 -1.256 10.490 1.00 97.88 280 ALA A C 1
ATOM 2111 O O . ALA A 1 280 ? -16.619 -1.910 10.331 1.00 97.88 280 ALA A O 1
ATOM 2112 N N . THR A 1 281 ? -15.240 -0.244 9.700 1.00 98.06 281 THR A N 1
ATOM 2113 C CA . THR A 1 281 ? -15.948 0.155 8.482 1.00 98.06 281 THR A CA 1
ATOM 2114 C C . THR A 1 281 ? -14.977 0.385 7.326 1.00 98.06 281 THR A C 1
ATOM 2116 O O . THR A 1 281 ? -13.766 0.478 7.521 1.00 98.06 281 THR A O 1
ATOM 2119 N N . ASP A 1 282 ? -15.531 0.509 6.122 1.00 97.00 282 ASP A N 1
ATOM 2120 C CA . ASP A 1 282 ? -14.838 0.943 4.905 1.00 97.00 282 ASP A CA 1
ATOM 2121 C C . ASP A 1 282 ? -13.694 -0.003 4.477 1.00 97.00 282 ASP A C 1
ATOM 2123 O O . ASP A 1 282 ? -12.542 0.424 4.337 1.00 97.00 282 ASP A O 1
ATOM 2127 N N . PRO A 1 283 ? -13.986 -1.299 4.238 1.00 96.81 283 PRO A N 1
ATOM 2128 C CA . PRO A 1 283 ? -12.982 -2.254 3.799 1.00 96.81 283 PRO A CA 1
ATOM 2129 C C . PRO A 1 283 ? -12.465 -1.904 2.400 1.00 96.81 283 PRO A C 1
ATOM 2131 O O . PRO A 1 283 ? -13.231 -1.739 1.446 1.00 96.81 283 PRO A O 1
ATOM 2134 N N . LYS A 1 284 ? -11.141 -1.814 2.265 1.00 96.62 284 LYS A N 1
ATOM 2135 C CA . LYS A 1 284 ? -10.467 -1.718 0.969 1.00 96.62 284 LYS A CA 1
ATOM 2136 C C . LYS A 1 284 ? -10.490 -3.082 0.288 1.00 96.62 284 LYS A C 1
ATOM 2138 O O . LYS A 1 284 ? -10.287 -4.106 0.938 1.00 96.62 284 LYS A O 1
ATOM 2143 N N . VAL A 1 285 ? -10.637 -3.096 -1.032 1.00 97.38 285 VAL A N 1
ATOM 2144 C CA . VAL A 1 285 ? -10.552 -4.315 -1.854 1.00 97.38 285 VAL A CA 1
ATOM 2145 C C . VAL A 1 285 ? -9.077 -4.714 -2.014 1.00 97.38 285 VAL A C 1
ATOM 2147 O O . VAL A 1 285 ? -8.477 -4.606 -3.082 1.00 97.38 285 VAL A O 1
ATOM 2150 N N . MET A 1 286 ? -8.453 -5.124 -0.906 1.00 95.31 286 MET A N 1
ATOM 2151 C CA . MET A 1 286 ? -7.001 -5.307 -0.776 1.00 95.31 286 MET A CA 1
ATOM 2152 C C . MET A 1 286 ? -6.429 -6.349 -1.741 1.00 95.31 286 MET A C 1
ATOM 2154 O O . MET A 1 286 ? -5.286 -6.222 -2.178 1.00 95.31 286 MET A O 1
ATOM 2158 N N . GLY A 1 287 ? -7.224 -7.353 -2.129 1.00 96.44 287 GLY A N 1
ATOM 2159 C CA . GLY A 1 287 ? -6.795 -8.383 -3.077 1.00 96.44 287 GLY A CA 1
ATOM 2160 C C . GLY A 1 287 ? -6.458 -7.848 -4.476 1.00 96.44 287 GLY A C 1
ATOM 2161 O O . GLY A 1 287 ? -5.732 -8.513 -5.215 1.00 96.44 287 GLY A O 1
ATOM 2162 N N . LEU A 1 288 ? -6.885 -6.624 -4.821 1.00 97.69 288 LEU A N 1
ATOM 2163 C CA . LEU A 1 288 ? -6.451 -5.943 -6.045 1.00 97.69 288 LEU A CA 1
ATOM 2164 C C . LEU A 1 288 ? -4.938 -5.710 -6.098 1.00 97.69 288 LEU A C 1
ATOM 2166 O O . LEU A 1 288 ? -4.398 -5.595 -7.189 1.00 97.69 288 LEU A O 1
ATOM 2170 N N . GLY A 1 289 ? -4.237 -5.699 -4.962 1.00 97.25 289 GLY A N 1
ATOM 2171 C CA . GLY A 1 289 ? -2.777 -5.609 -4.933 1.00 97.25 289 GLY A CA 1
ATOM 2172 C C . GLY A 1 289 ? -2.084 -6.736 -5.699 1.00 97.25 289 GLY A C 1
ATOM 2173 O O . GLY A 1 289 ? -1.106 -6.516 -6.414 1.00 97.25 289 GLY A O 1
ATOM 2174 N N . PHE A 1 290 ? -2.630 -7.951 -5.605 1.00 96.06 290 PHE A N 1
ATOM 2175 C CA . PHE A 1 290 ? -2.128 -9.105 -6.349 1.00 96.06 290 PHE A CA 1
ATOM 2176 C C . PHE A 1 290 ? -2.463 -9.006 -7.838 1.00 96.06 290 PHE A C 1
ATOM 2178 O O . PHE A 1 290 ? -1.623 -9.338 -8.676 1.00 96.06 290 PHE A O 1
ATOM 2185 N N . ALA A 1 291 ? -3.658 -8.505 -8.170 1.00 96.44 291 ALA A N 1
ATOM 2186 C CA . ALA A 1 291 ? -4.024 -8.209 -9.553 1.00 96.44 291 ALA A CA 1
ATOM 2187 C C . ALA A 1 291 ? -3.089 -7.149 -10.152 1.00 96.44 291 ALA A C 1
ATOM 2189 O O . ALA A 1 291 ? -2.570 -7.356 -11.241 1.00 96.44 291 ALA A O 1
ATOM 2190 N N . ALA A 1 292 ? -2.760 -6.094 -9.402 1.00 97.00 292 ALA A N 1
ATOM 2191 C CA . ALA A 1 292 ? -1.818 -5.066 -9.824 1.00 97.00 292 ALA A CA 1
ATOM 2192 C C . ALA A 1 292 ? -0.428 -5.636 -10.127 1.00 97.00 292 ALA A C 1
ATOM 2194 O O . ALA A 1 292 ? 0.149 -5.307 -11.160 1.00 97.00 292 ALA A O 1
ATOM 2195 N N . GLY A 1 293 ? 0.086 -6.538 -9.283 1.00 96.69 293 GLY A N 1
ATOM 2196 C CA . GLY A 1 293 ? 1.347 -7.235 -9.549 1.00 96.69 293 GLY A CA 1
ATOM 2197 C C . GLY A 1 293 ? 1.298 -8.106 -10.809 1.00 96.69 293 GLY A C 1
ATOM 2198 O O . GLY A 1 293 ? 2.204 -8.033 -11.639 1.00 96.69 293 GLY A O 1
ATOM 2199 N N . ARG A 1 294 ? 0.226 -8.891 -10.985 1.00 95.69 294 ARG A N 1
ATOM 2200 C CA . ARG A 1 294 ? -0.010 -9.707 -12.191 1.00 95.69 294 ARG A CA 1
ATOM 2201 C C . ARG A 1 294 ? -0.059 -8.839 -13.449 1.00 95.69 294 ARG A C 1
ATOM 2203 O O . ARG A 1 294 ? 0.600 -9.154 -14.440 1.00 95.69 294 ARG A O 1
ATOM 2210 N N . ASP A 1 295 ? -0.842 -7.769 -13.408 1.00 96.62 295 ASP A N 1
ATOM 2211 C CA . ASP A 1 295 ? -1.158 -6.940 -14.567 1.00 96.62 295 ASP A CA 1
ATOM 2212 C C . ASP A 1 295 ? 0.030 -6.071 -14.962 1.00 96.62 295 ASP A C 1
ATOM 2214 O O . ASP A 1 295 ? 0.391 -6.037 -16.137 1.00 96.62 295 ASP A O 1
ATOM 2218 N N . LEU A 1 296 ? 0.712 -5.463 -13.987 1.00 97.06 296 LEU A N 1
ATOM 2219 C CA . LEU A 1 296 ? 1.949 -4.727 -14.229 1.00 97.06 296 LEU A CA 1
ATOM 2220 C C . LEU A 1 296 ? 3.050 -5.652 -14.752 1.00 97.06 296 LEU A C 1
ATOM 2222 O O . LEU A 1 296 ? 3.687 -5.331 -15.750 1.00 97.06 296 LEU A O 1
ATOM 2226 N N . GLY A 1 297 ? 3.258 -6.815 -14.128 1.00 94.75 297 GLY A N 1
ATOM 2227 C CA . GLY A 1 297 ? 4.263 -7.776 -14.585 1.00 94.75 297 GLY A CA 1
ATOM 2228 C C . GLY A 1 297 ? 3.996 -8.272 -16.010 1.00 94.75 297 GLY A C 1
ATOM 2229 O O . GLY A 1 297 ? 4.922 -8.387 -16.811 1.00 94.75 297 GLY A O 1
ATOM 2230 N N . THR A 1 298 ? 2.727 -8.511 -16.353 1.00 92.94 298 THR A N 1
ATOM 2231 C CA . THR A 1 298 ? 2.320 -8.898 -17.712 1.00 92.94 298 THR A CA 1
ATOM 2232 C C . THR A 1 298 ? 2.532 -7.755 -18.700 1.00 92.94 298 THR A C 1
ATOM 2234 O O . THR A 1 298 ? 3.123 -7.975 -19.756 1.00 92.94 298 THR A O 1
ATOM 2237 N N . PHE A 1 299 ? 2.110 -6.535 -18.353 1.00 94.31 299 PHE A N 1
ATOM 2238 C CA . PHE A 1 299 ? 2.305 -5.343 -19.178 1.00 94.31 299 PHE A CA 1
ATOM 2239 C C . PHE A 1 299 ? 3.788 -5.129 -19.491 1.00 94.31 299 PHE A C 1
ATOM 2241 O O . PHE A 1 299 ? 4.166 -5.092 -20.659 1.00 94.31 299 PHE A O 1
ATOM 2248 N N . LEU A 1 300 ? 4.631 -5.087 -18.454 1.00 93.19 300 LEU A N 1
ATOM 2249 C CA . LEU A 1 300 ? 6.068 -4.849 -18.591 1.00 93.19 300 LEU A CA 1
ATOM 2250 C C . LEU A 1 300 ? 6.769 -5.939 -19.405 1.00 93.19 300 LEU A C 1
ATOM 2252 O O . LEU A 1 300 ? 7.833 -5.682 -19.947 1.00 93.19 300 LEU A O 1
ATOM 2256 N N . LYS A 1 301 ? 6.200 -7.145 -19.481 1.00 88.94 301 LYS A N 1
ATOM 2257 C CA . LYS A 1 301 ? 6.761 -8.265 -20.242 1.00 88.94 301 LYS A CA 1
ATOM 2258 C C . LYS A 1 301 ? 6.319 -8.305 -21.710 1.00 88.94 301 LYS A C 1
ATOM 2260 O O . LYS A 1 301 ? 7.029 -8.899 -22.513 1.00 88.94 301 LYS A O 1
ATOM 2265 N N . THR A 1 302 ? 5.130 -7.793 -22.035 1.00 86.88 302 THR A N 1
ATOM 2266 C CA . THR A 1 302 ? 4.440 -8.135 -23.300 1.00 86.88 302 THR A CA 1
ATOM 2267 C C . THR A 1 302 ? 3.908 -6.944 -24.091 1.00 86.88 302 THR A C 1
ATOM 2269 O O . THR A 1 302 ? 3.494 -7.108 -25.235 1.00 86.88 302 THR A O 1
ATOM 2272 N N . ARG A 1 303 ? 3.853 -5.739 -23.512 1.00 88.88 303 ARG A N 1
ATOM 2273 C CA . ARG A 1 303 ? 3.262 -4.565 -24.171 1.00 88.88 303 ARG A CA 1
ATOM 2274 C C . ARG A 1 303 ? 4.335 -3.536 -24.504 1.00 88.88 303 ARG A C 1
ATOM 2276 O O . ARG A 1 303 ? 5.197 -3.254 -23.681 1.00 88.88 303 ARG A O 1
ATOM 2283 N N . ASP A 1 304 ? 4.223 -2.912 -25.673 1.00 90.25 304 ASP A N 1
ATOM 2284 C CA . ASP A 1 304 ? 5.123 -1.823 -26.082 1.00 90.25 304 ASP A CA 1
ATOM 2285 C C . ASP A 1 304 ? 4.708 -0.461 -25.511 1.00 90.25 304 ASP A C 1
ATOM 2287 O O . ASP A 1 304 ? 5.541 0.426 -25.334 1.00 90.25 304 ASP A O 1
ATOM 2291 N N . LYS A 1 305 ? 3.409 -0.269 -25.255 1.00 93.38 305 LYS A N 1
ATOM 2292 C CA . LYS A 1 305 ? 2.813 0.976 -24.757 1.00 93.38 305 LYS A CA 1
ATOM 2293 C C . LYS A 1 305 ? 1.485 0.720 -24.050 1.00 93.38 305 LYS A C 1
ATOM 2295 O O . LYS A 1 305 ? 0.863 -0.321 -24.268 1.00 93.38 305 LYS A O 1
ATOM 2300 N N . ASP A 1 306 ? 1.072 1.672 -23.222 1.00 94.50 306 ASP A N 1
ATOM 2301 C CA . ASP A 1 306 ? -0.270 1.723 -22.635 1.00 94.50 306 ASP A CA 1
ATOM 2302 C C . ASP A 1 306 ? -1.325 2.225 -23.643 1.00 94.50 306 ASP A C 1
ATOM 2304 O O . ASP A 1 306 ? -1.020 2.530 -24.803 1.00 94.50 306 ASP A O 1
ATOM 2308 N N . ASP A 1 307 ? -2.577 2.336 -23.193 1.00 93.62 307 ASP A N 1
ATOM 2309 C CA . ASP A 1 307 ? -3.689 2.806 -24.028 1.00 93.62 307 ASP A CA 1
ATOM 2310 C C . ASP A 1 307 ? -3.601 4.309 -24.354 1.00 93.62 307 ASP A C 1
ATOM 2312 O O . ASP A 1 307 ? -4.211 4.772 -25.319 1.00 93.62 307 ASP A O 1
ATOM 2316 N N . ALA A 1 308 ? -2.847 5.076 -23.561 1.00 94.81 308 ALA A N 1
ATOM 2317 C CA . ALA A 1 308 ? -2.601 6.503 -23.762 1.00 94.81 308 ALA A CA 1
ATOM 2318 C C . ALA A 1 308 ? -1.398 6.781 -24.687 1.00 94.81 308 ALA A C 1
ATOM 2320 O O . ALA A 1 308 ? -1.157 7.929 -25.061 1.00 94.81 308 ALA A O 1
ATOM 2321 N N . GLY A 1 309 ? -0.661 5.743 -25.088 1.00 94.62 309 GLY A N 1
ATOM 2322 C CA . GLY A 1 309 ? 0.514 5.835 -25.945 1.00 94.62 309 GLY A CA 1
ATOM 2323 C C . GLY A 1 309 ? 1.842 6.018 -25.205 1.00 94.62 309 GLY A C 1
ATOM 2324 O O . GLY A 1 309 ? 2.868 6.168 -25.870 1.00 94.62 309 GLY A O 1
ATOM 2325 N N . THR A 1 310 ? 1.861 5.970 -23.871 1.00 95.44 310 THR A N 1
ATOM 2326 C CA . THR A 1 310 ? 3.094 5.970 -23.074 1.00 95.44 310 THR A CA 1
ATOM 2327 C C . THR A 1 310 ? 3.847 4.674 -23.331 1.00 95.44 310 THR A C 1
ATOM 2329 O O . THR A 1 310 ? 3.316 3.585 -23.104 1.00 95.44 310 THR A O 1
ATOM 2332 N N . ALA A 1 311 ? 5.089 4.781 -23.798 1.00 93.50 311 ALA A N 1
ATOM 2333 C CA . ALA A 1 311 ? 5.929 3.620 -24.059 1.00 93.50 311 ALA A CA 1
ATOM 2334 C C . ALA A 1 311 ? 6.230 2.841 -22.771 1.00 93.50 311 ALA A C 1
ATOM 2336 O O . ALA A 1 311 ? 6.360 3.418 -21.688 1.00 93.50 311 ALA A O 1
ATOM 2337 N N . ASN A 1 312 ? 6.392 1.527 -22.903 1.00 93.00 312 ASN A N 1
ATOM 2338 C CA . ASN A 1 312 ? 6.800 0.664 -21.811 1.00 93.00 312 ASN A CA 1
ATOM 2339 C C . ASN A 1 312 ? 8.194 1.093 -21.288 1.00 93.00 312 ASN A C 1
ATOM 2341 O O . ASN A 1 312 ? 9.161 1.149 -22.056 1.00 93.00 312 ASN A O 1
ATOM 2345 N N . PRO A 1 313 ? 8.327 1.407 -19.982 1.00 91.88 313 PRO A N 1
ATOM 2346 C CA . PRO A 1 313 ? 9.583 1.839 -19.378 1.00 91.88 313 PRO A CA 1
ATOM 2347 C C . PRO A 1 313 ? 10.559 0.688 -19.116 1.00 91.88 313 PRO A C 1
ATOM 2349 O O . PRO A 1 313 ? 11.606 0.904 -18.506 1.00 91.88 313 PRO A O 1
ATOM 2352 N N . VAL A 1 314 ? 10.289 -0.526 -19.581 1.00 88.69 314 VAL A N 1
ATOM 2353 C CA . VAL A 1 314 ? 11.313 -1.561 -19.707 1.00 88.69 314 VAL A CA 1
ATOM 2354 C C . VAL A 1 314 ? 11.494 -1.871 -21.185 1.00 88.69 314 VAL A C 1
ATOM 2356 O O . VAL A 1 314 ? 10.541 -2.161 -21.899 1.00 88.69 314 VAL A O 1
ATOM 2359 N N . VAL A 1 315 ? 12.723 -1.719 -21.676 1.00 68.81 315 VAL A N 1
ATOM 2360 C CA . VAL A 1 315 ? 13.026 -1.971 -23.084 1.00 68.81 315 VAL A CA 1
ATOM 2361 C C . VAL A 1 315 ? 13.446 -3.424 -23.223 1.00 68.81 315 VAL A C 1
ATOM 2363 O O . VAL A 1 315 ? 14.401 -3.881 -22.599 1.00 68.81 315 VAL A O 1
ATOM 2366 N N . HIS A 1 316 ? 12.719 -4.134 -24.064 1.00 63.91 316 HIS A N 1
ATOM 2367 C CA . HIS A 1 316 ? 13.052 -5.453 -24.562 1.00 63.91 316 HIS A CA 1
ATOM 2368 C C . HIS A 1 316 ? 14.128 -5.288 -25.641 1.00 63.91 316 HIS A C 1
ATOM 2370 O O . HIS A 1 316 ? 13.870 -4.678 -26.679 1.00 63.91 316 HIS A O 1
ATOM 2376 N N . GLY A 1 317 ? 15.357 -5.762 -25.404 1.00 51.12 317 GLY A N 1
ATOM 2377 C CA . GLY A 1 317 ? 16.372 -5.788 -26.459 1.00 51.12 317 GLY A CA 1
ATOM 2378 C C . GLY A 1 317 ? 15.862 -6.548 -27.698 1.00 51.12 317 GLY A C 1
ATOM 2379 O O . GLY A 1 317 ? 14.916 -7.339 -27.585 1.00 51.12 317 GLY A O 1
ATOM 2380 N N . PRO A 1 318 ? 16.457 -6.346 -28.890 1.00 44.28 318 PRO A N 1
ATOM 2381 C CA . PRO A 1 318 ? 16.038 -7.055 -30.097 1.00 44.28 318 PRO A CA 1
ATOM 2382 C C . PRO A 1 318 ? 16.063 -8.573 -29.856 1.00 44.28 318 PRO A C 1
ATOM 2384 O O . PRO A 1 318 ? 17.124 -9.161 -29.663 1.00 44.28 318 PRO A O 1
ATOM 2387 N N . GLY A 1 319 ? 14.881 -9.199 -29.831 1.00 50.66 319 GLY A N 1
ATOM 2388 C CA . GLY A 1 319 ? 14.713 -10.641 -29.606 1.00 50.66 319 GLY A CA 1
ATOM 2389 C C . GLY A 1 319 ? 13.934 -11.043 -28.349 1.00 50.66 319 GLY A C 1
ATOM 2390 O O . GLY A 1 319 ? 13.558 -12.211 -28.241 1.00 50.66 319 GLY A O 1
ATOM 2391 N N . VAL A 1 320 ? 13.621 -10.121 -27.433 1.00 48.28 320 VAL A N 1
ATOM 2392 C CA . VAL A 1 320 ? 12.653 -10.399 -26.360 1.00 48.28 320 VAL A CA 1
ATOM 2393 C C . VAL A 1 320 ? 11.251 -10.217 -26.945 1.00 48.28 320 VAL A C 1
ATOM 2395 O O . VAL A 1 320 ? 10.807 -9.102 -27.200 1.00 48.28 320 VAL A O 1
ATOM 2398 N N . LYS A 1 321 ? 10.602 -11.340 -27.273 1.00 35.53 321 LYS A N 1
ATOM 2399 C CA . LYS A 1 321 ? 9.257 -11.352 -27.860 1.00 35.53 321 LYS A CA 1
ATOM 2400 C C . LYS A 1 321 ? 8.224 -10.857 -26.842 1.00 35.53 321 LYS A C 1
ATOM 2402 O O . LYS A 1 321 ? 8.204 -11.368 -25.721 1.00 35.53 321 LYS A O 1
ATOM 2407 N N . ALA A 1 322 ? 7.385 -9.925 -27.294 1.00 41.50 322 ALA A N 1
ATOM 2408 C CA . ALA A 1 322 ? 6.069 -9.637 -26.730 1.00 41.50 322 ALA A CA 1
ATOM 2409 C C . ALA A 1 322 ? 5.178 -10.891 -26.717 1.00 41.50 322 ALA A C 1
ATOM 2411 O O . ALA A 1 322 ? 5.279 -11.693 -27.681 1.00 41.50 322 ALA A O 1
#